Protein AF-A0A931XI14-F1 (afdb_monomer)

Solvent-accessible surface area (backbone atoms only — not comparable to full-atom values): 10499 Å² total; per-residue (Å²): 105,72,68,57,56,33,50,76,68,75,44,55,80,83,74,53,82,56,41,56,38,58,24,26,65,74,58,69,68,58,37,53,53,51,45,51,51,45,51,52,51,20,65,74,64,75,30,44,33,30,77,38,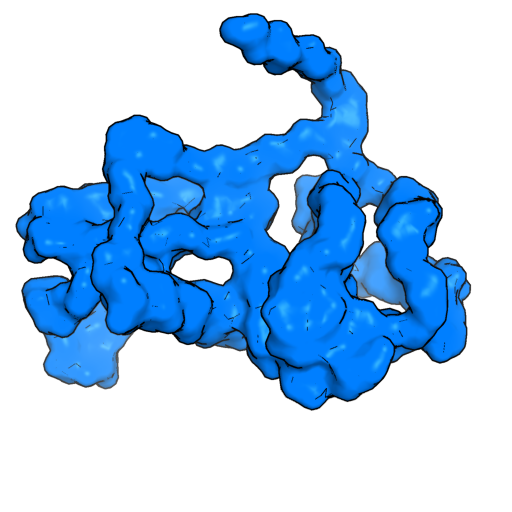48,33,54,58,16,55,40,51,76,48,17,80,77,18,65,94,16,38,29,32,27,35,37,59,71,56,97,70,30,33,38,35,42,35,19,52,13,64,75,58,45,74,48,73,70,81,39,50,30,41,70,68,58,48,58,74,68,52,75,88,70,50,34,29,34,43,41,58,49,56,74,65,60,50,51,53,50,47,66,72,53,37,94,38,47,48,72,52,76,65,71,56,75,65,51,37,51,52,18,37,46,52,53,28,47,61,39,47,78,70,73,51,62,53,58,76,90,75,64,65,67,48,76,76,72,55,78,86,65,82,83,80,76,78,128

Secondary structure (DSSP, 8-state):
-HHHHHHHTT--GGG-S-EEEEEESS-HHHHHHHHHHHHHHHHHHT--EEEEEHHHHHHGGGTTTTTTSEEEEEEEEETTEEEEEEE-GGG--EEEEEEEE-HHHHHHTSPSS-EEEEEES-HHHHHHHHHHHGGGEEEPPPPPHHHHHHHHHHHHHHHHTTT----TTT-----PPPTT-------

Sequence (187 aa):
EVDHVLARAGLRPPDLGGIAVALGPGSFTGLRVGLSVAKGLGLALGRPVLGVGSLLAMAWPYRELAEERALGVLLDLGRGELAAQWYSGRSLRLVGELVVGDLARVVANAPVGPLLVVAEAGAAASADLAAVLGSRAVFTATPAPLVRIAGLAALGWARLARGEADDLATLQPLYPQRSGQPTDRVR

Radius of gyration: 17.47 Å; Cα contacts (8 Å, |Δi|>4): 331; chains: 1; bounding box: 49×29×47 Å

Mean predicted aligned error: 5.42 Å

pLDDT: mean 89.19, std 12.78, range [31.27, 98.5]

Foldseek 3Di:
DVQVVQVVVVHDLLNDQAAFAEQDDDDPVCRVVRLVVRLVSCVVNVHFYHYDHLQQLLLQLCLVVCVQAWEKEWEDPDPQKIWIWIARRNVRDTDDDIDIDHPVRNLVSDDPAAYEYAYPDDPVSVVVNCVSCDPRYDYDDHDDPVSSVVSRVVVRVVCVVVVDHDDSVPDHHDDDDHVPDDDPPDD

Structure (mmCIF, N/CA/C/O backbone):
data_AF-A0A931XI14-F1
#
_entry.id   AF-A0A931XI14-F1
#
loop_
_atom_site.group_PDB
_atom_site.id
_atom_site.type_symbol
_atom_site.label_atom_id
_atom_site.label_alt_id
_atom_site.label_comp_id
_atom_site.label_asym_id
_atom_site.label_entity_id
_atom_site.label_seq_id
_atom_site.pdbx_PDB_ins_code
_atom_site.Cartn_x
_atom_site.Cartn_y
_atom_site.Cartn_z
_atom_site.occupancy
_atom_site.B_iso_or_equiv
_atom_site.auth_seq_id
_atom_site.auth_comp_id
_atom_site.auth_asym_id
_atom_site.auth_atom_id
_atom_site.pdbx_PDB_model_num
ATOM 1 N N . GLU A 1 1 ? -11.674 16.152 8.177 1.00 85.94 1 GLU A N 1
ATOM 2 C CA . GLU A 1 1 ? -11.670 14.991 7.255 1.00 85.94 1 GLU A CA 1
ATOM 3 C C . GLU A 1 1 ? -12.323 13.719 7.795 1.00 85.94 1 GLU A C 1
ATOM 5 O O . GLU A 1 1 ? -13.359 13.366 7.253 1.00 85.94 1 GLU A O 1
ATOM 10 N N . VAL A 1 2 ? -11.804 13.031 8.827 1.00 89.19 2 VAL A N 1
ATOM 11 C CA . VAL A 1 2 ? -12.384 11.736 9.283 1.00 89.19 2 VAL A CA 1
ATOM 12 C C . VAL A 1 2 ? -13.873 11.853 9.631 1.00 89.19 2 VAL A C 1
ATOM 14 O O . VAL A 1 2 ? -14.691 11.159 9.030 1.00 89.19 2 VAL A O 1
ATOM 17 N N . ASP A 1 3 ? -14.235 12.791 10.507 1.00 90.75 3 ASP A N 1
ATOM 18 C CA . ASP A 1 3 ? -15.637 13.016 10.892 1.00 90.75 3 ASP A CA 1
ATOM 19 C C . ASP A 1 3 ? -16.518 13.393 9.697 1.00 90.75 3 ASP A C 1
ATOM 21 O O . ASP A 1 3 ? -17.662 12.961 9.597 1.00 90.75 3 ASP A O 1
ATOM 25 N N . HIS A 1 4 ? -15.969 14.157 8.748 1.00 93.75 4 HIS A N 1
ATOM 26 C CA . HIS A 1 4 ? -16.684 14.572 7.544 1.00 93.75 4 HIS A CA 1
ATOM 27 C C . HIS A 1 4 ? -17.013 13.378 6.635 1.00 93.75 4 HIS A C 1
ATOM 29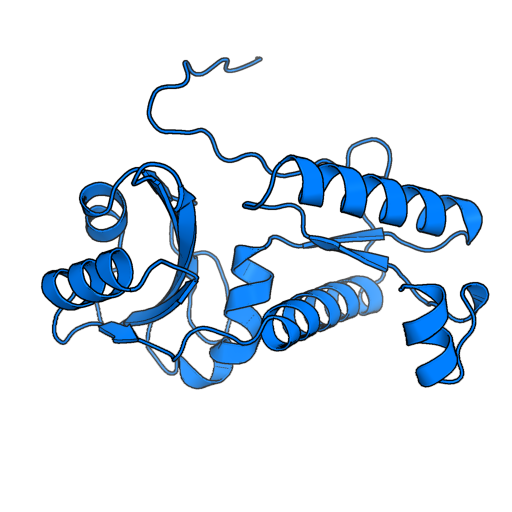 O O . HIS A 1 4 ? -18.139 13.265 6.153 1.00 93.75 4 HIS A O 1
ATOM 35 N N . VAL A 1 5 ? -16.059 12.466 6.419 1.00 92.38 5 VAL A N 1
ATOM 36 C CA . VAL A 1 5 ? -16.276 11.262 5.599 1.00 92.38 5 VAL A CA 1
ATOM 37 C C . VAL A 1 5 ? -17.272 10.313 6.266 1.00 92.38 5 VAL A C 1
ATOM 39 O O . VAL A 1 5 ? -18.150 9.790 5.583 1.00 92.38 5 VAL A O 1
ATOM 42 N N . LEU A 1 6 ? -17.189 10.136 7.589 1.00 94.19 6 LEU A N 1
ATOM 43 C CA . LEU A 1 6 ? -18.155 9.330 8.342 1.00 94.19 6 LEU A CA 1
ATOM 44 C C . LEU A 1 6 ? -19.563 9.922 8.261 1.00 94.19 6 LEU A C 1
ATOM 46 O O . LEU A 1 6 ? -20.500 9.213 7.899 1.00 94.19 6 LEU A O 1
ATOM 50 N N . ALA A 1 7 ? -19.701 11.231 8.483 1.00 95.56 7 ALA A N 1
ATOM 51 C CA . ALA A 1 7 ? -20.984 11.919 8.386 1.00 95.56 7 ALA A CA 1
ATOM 52 C C . ALA A 1 7 ? -21.605 11.787 6.986 1.00 95.56 7 ALA A C 1
ATOM 54 O O . ALA A 1 7 ? -22.799 11.521 6.863 1.00 95.56 7 ALA A O 1
ATOM 55 N N . ARG A 1 8 ? -20.797 11.892 5.921 1.00 96.25 8 ARG A N 1
ATOM 56 C CA . ARG A 1 8 ? -21.258 11.665 4.539 1.00 96.25 8 ARG A CA 1
ATOM 57 C C . ARG A 1 8 ? -21.720 10.232 4.273 1.00 96.25 8 ARG A C 1
ATOM 59 O O . ARG A 1 8 ? -22.538 10.035 3.381 1.00 96.25 8 ARG A O 1
ATOM 66 N N . ALA A 1 9 ? -21.208 9.259 5.021 1.00 94.38 9 ALA A N 1
ATOM 67 C CA . ALA A 1 9 ? -21.650 7.868 4.978 1.00 94.38 9 ALA A CA 1
ATOM 68 C C . ALA A 1 9 ? -22.821 7.573 5.939 1.00 94.38 9 ALA A C 1
ATOM 70 O O . ALA A 1 9 ? -23.272 6.433 6.001 1.00 94.38 9 ALA A O 1
ATOM 71 N N . GLY A 1 10 ? -23.311 8.567 6.693 1.00 97.12 10 GLY A N 1
ATOM 72 C CA . GLY A 1 10 ? -24.339 8.369 7.719 1.00 97.12 10 GLY A CA 1
ATOM 73 C C . GLY A 1 10 ? -23.840 7.597 8.946 1.00 97.12 10 GLY A C 1
ATOM 74 O O . GLY A 1 10 ? -24.640 6.986 9.649 1.00 97.12 10 GLY A O 1
ATOM 75 N N . LEU A 1 11 ? -22.528 7.602 9.190 1.00 96.62 11 LEU A N 1
ATOM 76 C CA . LEU A 1 11 ? -21.868 6.866 10.265 1.00 96.62 11 LEU A CA 1
ATOM 77 C C . LEU A 1 11 ? -21.279 7.813 11.313 1.00 96.62 11 LEU A C 1
ATOM 79 O O . LEU A 1 11 ? -20.950 8.969 11.040 1.00 96.62 11 LEU A O 1
ATOM 83 N N . ARG A 1 12 ? -21.082 7.285 12.518 1.00 95.62 12 ARG A N 1
ATOM 84 C CA . ARG A 1 12 ? -20.344 7.913 13.618 1.00 95.62 12 ARG A CA 1
ATOM 85 C C . ARG A 1 12 ? -19.118 7.064 13.962 1.00 95.62 12 ARG A C 1
ATOM 87 O O . ARG A 1 12 ? -19.104 5.871 13.661 1.00 95.62 12 ARG A O 1
ATOM 94 N N . PRO A 1 13 ? -18.105 7.619 14.651 1.00 93.81 13 PRO A N 1
ATOM 95 C CA . PRO A 1 13 ? -16.911 6.856 15.016 1.00 93.81 13 PRO A CA 1
ATOM 96 C C . PRO A 1 13 ? -17.187 5.513 15.729 1.00 93.81 13 PRO A C 1
ATOM 98 O O . PRO A 1 13 ? -16.559 4.525 15.356 1.00 93.81 13 PRO A O 1
ATOM 101 N N . PRO A 1 14 ? -18.150 5.398 16.672 1.00 95.12 14 PRO A N 1
ATOM 102 C CA . PRO A 1 14 ? -18.466 4.114 17.309 1.00 95.12 14 PRO A CA 1
ATOM 103 C C . PRO A 1 14 ? -19.025 3.042 16.365 1.00 95.12 14 PRO A C 1
ATOM 105 O O . PRO A 1 14 ? -18.946 1.858 16.694 1.00 95.12 14 PRO A O 1
ATOM 108 N N . ASP A 1 15 ? -19.565 3.439 15.210 1.00 96.06 15 ASP A N 1
ATOM 109 C CA . ASP A 1 15 ? -20.142 2.526 14.219 1.00 96.06 15 ASP A CA 1
ATOM 110 C C . ASP A 1 15 ? -19.043 1.815 13.390 1.00 96.06 15 ASP A C 1
ATOM 112 O O . ASP A 1 15 ? -19.321 0.877 12.645 1.00 96.06 15 ASP A O 1
ATOM 116 N N . LEU A 1 16 ? -17.774 2.221 13.535 1.00 95.75 16 LEU A N 1
ATOM 117 C CA . LEU A 1 16 ? -16.630 1.564 12.903 1.00 95.75 16 LEU A CA 1
ATOM 118 C C . LEU A 1 16 ? -16.374 0.172 13.494 1.00 95.75 16 LEU A C 1
ATOM 120 O O . LEU A 1 16 ? -16.226 0.024 14.704 1.00 95.75 16 LEU A O 1
ATOM 124 N N . GLY A 1 17 ? -16.221 -0.837 12.631 1.00 95.94 17 GLY A N 1
ATOM 125 C CA . GLY A 1 17 ? -15.814 -2.192 13.034 1.00 95.94 17 GLY A CA 1
ATOM 126 C C . GLY A 1 17 ? -14.301 -2.372 13.224 1.00 95.94 17 GLY A C 1
ATOM 127 O O . GLY A 1 17 ? -13.878 -3.271 13.944 1.00 95.94 17 GLY A O 1
ATOM 128 N N . GLY A 1 18 ? -13.483 -1.519 12.604 1.00 97.12 18 GLY A N 1
ATOM 129 C CA . GLY A 1 18 ? -12.020 -1.580 12.637 1.00 97.12 18 GLY A CA 1
ATOM 130 C C . GLY A 1 18 ? -11.390 -0.451 11.822 1.00 97.12 18 GLY A C 1
ATOM 131 O O . GLY A 1 18 ? -12.088 0.265 11.101 1.00 97.12 18 GLY A O 1
ATOM 132 N N . ILE A 1 19 ? -10.074 -0.276 11.947 1.00 98.06 19 ILE A N 1
ATOM 133 C CA . ILE A 1 19 ? -9.329 0.830 11.330 1.00 98.06 19 ILE A CA 1
ATOM 134 C C . ILE A 1 19 ? -8.155 0.268 10.530 1.00 98.06 19 ILE A C 1
ATOM 136 O O . ILE A 1 19 ? -7.215 -0.279 11.099 1.00 98.06 19 ILE A O 1
ATOM 140 N N . ALA A 1 20 ? -8.180 0.429 9.209 1.00 98.06 20 ALA A N 1
ATOM 141 C CA . ALA A 1 20 ? -7.056 0.077 8.347 1.00 98.06 20 ALA A CA 1
ATOM 142 C C . ALA A 1 20 ? -6.098 1.264 8.184 1.00 98.06 20 ALA A C 1
ATOM 144 O O . ALA A 1 20 ? -6.538 2.393 7.964 1.00 98.06 20 ALA A O 1
ATOM 145 N N . VAL A 1 21 ? -4.790 1.016 8.250 1.00 97.44 21 VAL A N 1
ATOM 146 C CA . VAL A 1 21 ? -3.760 2.051 8.114 1.00 97.44 21 VAL A CA 1
ATOM 147 C C . VAL A 1 21 ? -2.595 1.580 7.251 1.00 97.44 21 VAL A C 1
ATOM 149 O O . VAL A 1 21 ? -2.134 0.447 7.360 1.00 97.44 21 VAL A O 1
ATOM 152 N N . ALA A 1 22 ? -2.112 2.456 6.370 1.00 95.75 22 ALA A N 1
ATOM 153 C CA . ALA A 1 22 ? -0.951 2.163 5.540 1.00 95.75 22 ALA A CA 1
ATOM 154 C C . ALA A 1 22 ? 0.336 2.192 6.379 1.00 95.75 22 ALA A C 1
ATOM 156 O O . ALA A 1 22 ? 0.575 3.151 7.114 1.00 95.75 22 ALA A O 1
ATOM 157 N N . LEU A 1 23 ? 1.180 1.170 6.241 1.00 95.56 23 LEU A N 1
ATOM 158 C CA . LEU A 1 23 ? 2.458 1.086 6.952 1.00 95.56 23 LEU A CA 1
ATOM 159 C C . LEU A 1 23 ? 3.633 1.639 6.151 1.00 95.56 23 LEU A C 1
ATOM 161 O O . LEU A 1 23 ? 4.654 1.961 6.740 1.00 95.56 23 LEU A O 1
ATOM 165 N N . GLY A 1 24 ? 3.508 1.794 4.838 1.00 92.56 24 GLY A N 1
ATOM 166 C CA . GLY A 1 24 ? 4.610 2.225 3.986 1.00 92.56 24 GLY A CA 1
ATOM 167 C C . GLY A 1 24 ? 4.969 1.194 2.915 1.00 92.56 24 GLY A C 1
ATOM 168 O O . GLY A 1 24 ? 4.366 0.116 2.866 1.00 92.56 24 GLY A O 1
ATOM 169 N N . PRO A 1 25 ? 5.924 1.526 2.031 1.00 91.38 25 PRO A N 1
ATOM 170 C CA . PRO A 1 25 ? 6.655 2.799 1.950 1.00 91.38 25 PRO A CA 1
ATOM 171 C C . PRO A 1 25 ? 5.772 4.011 1.583 1.00 91.38 25 PRO A C 1
ATOM 173 O O . PRO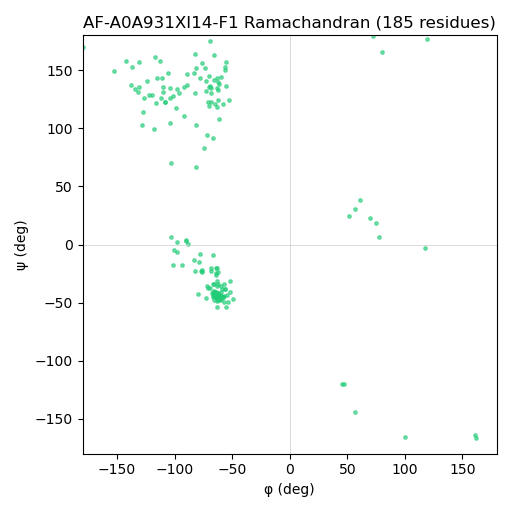 A 1 25 ? 4.633 3.856 1.142 1.00 91.38 25 PRO A O 1
ATOM 176 N N . GLY A 1 26 ? 6.268 5.227 1.832 1.00 86.81 26 GLY A N 1
ATOM 177 C CA . GLY A 1 26 ? 5.548 6.482 1.584 1.00 86.81 26 GLY A CA 1
ATOM 178 C C . GLY A 1 26 ? 6.133 7.673 2.351 1.00 86.81 26 GLY A C 1
ATOM 179 O O . GLY A 1 26 ? 7.235 7.599 2.893 1.00 86.81 26 GLY A O 1
ATOM 180 N N . SER A 1 27 ? 5.385 8.780 2.414 1.00 86.50 27 SER A N 1
ATOM 181 C CA . SER A 1 27 ? 5.787 9.983 3.161 1.00 86.50 27 SER A CA 1
ATOM 182 C C . SER A 1 27 ? 6.033 9.667 4.639 1.00 86.50 27 SER A C 1
ATOM 184 O O . SER A 1 27 ? 5.114 9.247 5.339 1.00 86.50 27 SER A O 1
ATOM 186 N N . PHE A 1 28 ? 7.250 9.926 5.128 1.00 85.56 28 PHE A N 1
ATOM 187 C CA . PHE A 1 28 ? 7.637 9.688 6.524 1.00 85.56 28 PHE A CA 1
ATOM 188 C C . PHE A 1 28 ? 6.680 10.371 7.511 1.00 85.56 28 PHE A C 1
ATOM 190 O O . PHE A 1 28 ? 6.153 9.737 8.426 1.00 85.56 28 PHE A O 1
ATOM 197 N N . THR A 1 29 ? 6.401 11.658 7.288 1.00 88.94 29 THR A N 1
ATOM 198 C CA . THR A 1 29 ? 5.464 12.428 8.113 1.00 88.94 29 THR A CA 1
ATOM 199 C C . THR A 1 29 ? 4.047 11.877 7.990 1.00 88.94 29 THR A C 1
ATOM 201 O O . THR A 1 29 ? 3.382 11.675 9.004 1.00 88.94 29 THR A O 1
ATOM 204 N N . GLY A 1 30 ? 3.598 11.576 6.766 1.00 90.94 30 GLY A N 1
ATOM 205 C CA . GLY A 1 30 ? 2.251 11.059 6.518 1.00 90.94 30 GLY A CA 1
ATOM 206 C C . GLY A 1 30 ? 1.990 9.716 7.202 1.00 90.94 30 GLY A C 1
ATOM 207 O O . GLY A 1 30 ? 0.955 9.550 7.842 1.00 90.94 30 GLY A O 1
ATOM 208 N N . LEU A 1 31 ? 2.949 8.788 7.134 1.00 92.81 31 LEU A N 1
ATOM 209 C CA . LEU A 1 31 ? 2.849 7.471 7.766 1.00 92.81 31 LEU A CA 1
ATOM 210 C C . LEU A 1 31 ? 2.780 7.578 9.291 1.00 92.81 31 LEU A C 1
ATOM 212 O O . LEU A 1 31 ? 1.936 6.938 9.914 1.00 92.81 31 LEU A O 1
ATOM 216 N N . ARG A 1 32 ? 3.621 8.421 9.902 1.00 93.62 32 ARG A N 1
ATOM 217 C CA . ARG A 1 32 ? 3.612 8.613 11.360 1.00 93.62 32 ARG A CA 1
ATOM 218 C C . ARG A 1 32 ? 2.329 9.274 11.844 1.00 93.62 32 ARG A C 1
ATOM 220 O O . ARG A 1 32 ? 1.757 8.814 12.824 1.00 93.62 32 ARG A O 1
ATOM 227 N N . VAL A 1 33 ? 1.867 10.323 11.164 1.00 95.75 33 VAL A N 1
ATOM 228 C CA . VAL A 1 33 ? 0.610 10.996 11.521 1.00 95.75 33 VAL A CA 1
ATOM 229 C C . VAL A 1 33 ? -0.571 10.040 11.353 1.00 95.75 33 VAL A C 1
ATOM 231 O O . VAL A 1 33 ? -1.353 9.877 12.286 1.00 95.75 33 VAL A O 1
ATOM 234 N N . GLY A 1 34 ? -0.669 9.356 10.209 1.00 95.31 34 GLY A N 1
ATOM 235 C CA . GLY A 1 34 ? -1.746 8.405 9.933 1.00 95.31 34 GLY A CA 1
ATOM 236 C C . GLY A 1 34 ? -1.795 7.258 10.941 1.00 95.31 34 GLY A C 1
ATOM 237 O O . GLY A 1 34 ? -2.864 6.944 11.463 1.00 95.31 34 GLY A O 1
ATOM 238 N N . LEU A 1 35 ? -0.639 6.681 11.282 1.00 97.00 35 LEU A N 1
ATOM 239 C CA . LEU A 1 35 ? -0.555 5.621 12.281 1.00 97.00 35 LEU A CA 1
ATOM 240 C C . LEU A 1 35 ? -0.922 6.107 13.686 1.00 97.00 35 LEU A C 1
ATOM 242 O O . LEU A 1 35 ? -1.668 5.421 14.380 1.00 97.00 35 LEU A O 1
ATOM 246 N N . SER A 1 36 ? -0.453 7.285 14.102 1.00 97.19 36 SER A N 1
ATOM 247 C CA . SER A 1 36 ? -0.821 7.862 15.401 1.00 97.19 36 SER A CA 1
ATOM 248 C C . SER A 1 36 ? -2.328 8.094 15.515 1.00 97.19 36 SER A C 1
ATOM 250 O O . SER A 1 36 ? -2.923 7.744 16.533 1.00 97.19 36 SER A O 1
ATOM 252 N N . VAL A 1 37 ? -2.962 8.619 14.460 1.00 96.69 37 VAL A N 1
ATOM 253 C CA . VAL A 1 37 ? -4.422 8.802 14.411 1.00 96.69 37 VAL A CA 1
ATOM 254 C C . VAL A 1 37 ? -5.142 7.453 14.480 1.00 96.69 37 VAL A C 1
ATOM 256 O O . VAL A 1 37 ? -6.065 7.301 15.277 1.00 96.69 37 VAL A O 1
ATOM 259 N N . ALA A 1 38 ? -4.700 6.456 13.707 1.00 97.25 38 ALA A N 1
ATOM 260 C CA . ALA A 1 38 ? -5.301 5.124 13.709 1.00 97.25 38 ALA A CA 1
ATOM 261 C C . ALA A 1 38 ? -5.211 4.441 15.082 1.00 97.25 38 ALA A C 1
ATOM 263 O O . ALA A 1 38 ? -6.209 3.913 15.567 1.00 97.25 38 ALA A O 1
ATOM 264 N N . LYS A 1 39 ? -4.045 4.503 15.742 1.00 97.88 39 LYS A N 1
ATOM 265 C CA . LYS A 1 39 ? -3.855 3.973 17.101 1.00 97.88 39 LYS A CA 1
ATOM 266 C C . LYS A 1 39 ? -4.720 4.704 18.125 1.00 97.88 39 LYS A C 1
ATOM 268 O O . LYS A 1 39 ? -5.349 4.051 18.950 1.00 97.88 39 LYS A O 1
ATOM 273 N N . GLY A 1 40 ? -4.775 6.036 18.060 1.00 97.19 40 GLY A N 1
ATOM 274 C CA . GLY A 1 40 ? -5.597 6.845 18.961 1.00 97.19 40 GLY A CA 1
ATOM 275 C C . GLY A 1 40 ? -7.084 6.516 18.843 1.00 97.19 40 GLY A C 1
ATOM 276 O O . GLY A 1 40 ? -7.741 6.275 19.852 1.00 97.19 40 GLY A O 1
ATOM 277 N N . LEU A 1 41 ? -7.599 6.426 17.612 1.00 96.31 41 LEU A N 1
ATOM 278 C CA . LEU A 1 41 ? -8.982 6.022 17.350 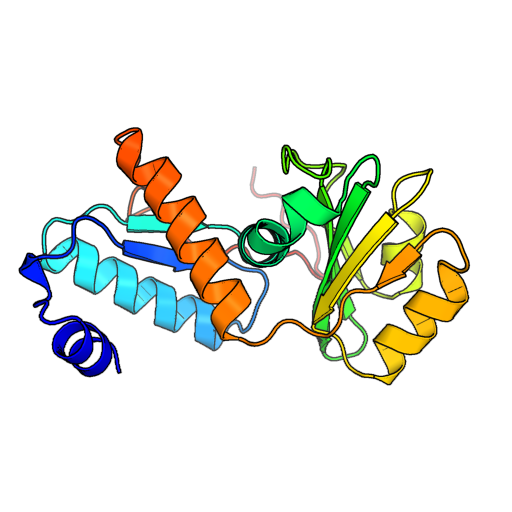1.00 96.31 41 LEU A CA 1
ATOM 279 C C . LEU A 1 41 ? -9.247 4.574 17.782 1.00 96.31 41 LEU A C 1
ATOM 281 O O . LEU A 1 41 ? -10.264 4.312 18.418 1.00 96.31 41 LEU A O 1
ATOM 285 N N . GLY A 1 42 ? -8.336 3.644 17.481 1.00 97.38 42 GLY A N 1
ATOM 286 C CA . GLY A 1 42 ? -8.465 2.240 17.876 1.00 97.38 42 GLY A CA 1
ATOM 287 C C . GLY A 1 42 ? -8.536 2.070 19.390 1.00 97.38 42 GLY A C 1
ATOM 288 O O . GLY A 1 42 ? -9.425 1.383 19.887 1.00 97.38 42 GLY A O 1
ATOM 289 N N . LEU A 1 43 ? -7.668 2.771 20.125 1.00 97.44 43 LEU A N 1
ATOM 290 C CA . LEU A 1 43 ? -7.658 2.770 21.586 1.00 97.44 43 LEU A CA 1
ATOM 291 C C . LEU A 1 43 ? -8.929 3.403 22.168 1.00 97.44 43 LEU A C 1
ATOM 293 O O . LEU A 1 43 ? -9.554 2.816 23.046 1.00 97.44 43 LEU A O 1
ATOM 297 N N . ALA A 1 44 ? -9.330 4.576 21.669 1.00 97.00 44 ALA A N 1
ATOM 298 C CA . ALA A 1 44 ? -10.493 5.301 22.181 1.00 97.00 44 ALA A CA 1
ATOM 299 C C . ALA A 1 44 ? -11.819 4.564 21.930 1.00 97.00 44 ALA A C 1
ATOM 301 O O . ALA A 1 44 ? -12.734 4.648 22.745 1.00 97.00 44 ALA A O 1
ATOM 302 N N . LEU A 1 45 ? -11.931 3.853 20.805 1.00 96.44 45 LEU A N 1
ATOM 303 C CA . LEU A 1 45 ? -13.155 3.161 20.394 1.00 96.44 45 LEU A CA 1
ATOM 304 C C . LEU A 1 45 ? -13.154 1.664 20.747 1.00 96.44 45 LEU A C 1
ATOM 306 O O . LEU A 1 45 ? -14.156 0.991 20.510 1.00 96.44 45 LEU A O 1
ATOM 310 N N . GLY A 1 46 ? -12.040 1.124 21.252 1.00 97.00 46 GLY A N 1
ATOM 311 C CA . GLY A 1 46 ? -11.871 -0.316 21.466 1.00 97.00 46 GLY A CA 1
ATOM 312 C C . GLY A 1 46 ? -11.972 -1.120 20.165 1.00 97.00 46 GLY A C 1
ATOM 313 O O . GLY A 1 46 ? -12.590 -2.185 20.140 1.00 97.00 46 GLY A O 1
ATOM 314 N N . ARG A 1 47 ? -11.432 -0.587 19.060 1.00 97.69 47 ARG A N 1
ATOM 315 C CA . ARG A 1 47 ? -11.528 -1.191 17.721 1.00 97.69 47 ARG A CA 1
ATOM 316 C C . ARG A 1 47 ? -10.176 -1.712 17.228 1.00 97.69 47 ARG A C 1
ATOM 318 O O . ARG A 1 47 ? -9.158 -1.059 17.460 1.00 97.69 47 ARG A O 1
ATOM 325 N N . PRO A 1 48 ? -10.158 -2.851 16.511 1.00 98.12 48 PRO A N 1
ATOM 326 C CA . PRO A 1 48 ? -8.933 -3.406 15.947 1.00 98.12 48 PRO A CA 1
ATOM 327 C C . PRO A 1 48 ? -8.313 -2.452 14.922 1.00 98.12 48 PRO A C 1
ATOM 329 O O . PRO A 1 48 ? -9.018 -1.845 14.109 1.00 98.12 48 PRO A O 1
ATOM 332 N N . VAL A 1 49 ? -6.983 -2.350 14.947 1.00 98.50 49 VAL A N 1
ATOM 333 C CA . VAL A 1 49 ? -6.193 -1.592 13.968 1.00 98.50 49 VAL A CA 1
ATOM 334 C C . VAL A 1 49 ? -5.413 -2.569 13.096 1.00 98.50 49 VAL A C 1
ATOM 336 O O . VAL A 1 49 ? -4.856 -3.548 13.588 1.00 98.50 49 VAL A O 1
ATOM 339 N N . LEU A 1 50 ? -5.416 -2.311 11.792 1.00 98.44 50 LEU A N 1
ATOM 340 C CA . LEU A 1 50 ? -4.956 -3.225 10.753 1.00 98.44 50 LEU A CA 1
ATOM 341 C C . LEU A 1 50 ? -3.963 -2.492 9.849 1.00 98.44 50 LEU A C 1
ATOM 343 O O . LEU A 1 50 ? -4.339 -1.691 8.993 1.00 98.44 50 LEU A O 1
ATOM 347 N N . GLY A 1 51 ? -2.684 -2.764 10.038 1.00 97.62 51 GLY A N 1
ATOM 348 C CA . GLY A 1 51 ? -1.600 -2.330 9.179 1.00 97.62 51 GLY A CA 1
ATOM 349 C C . GLY A 1 51 ? -1.634 -3.021 7.817 1.00 97.62 51 GLY A C 1
ATOM 350 O O . GLY A 1 51 ? -1.805 -4.235 7.704 1.00 97.62 51 GLY A O 1
ATOM 351 N N . VAL A 1 52 ? -1.452 -2.249 6.753 1.00 97.12 52 VAL A N 1
ATOM 352 C CA . VAL A 1 52 ? -1.395 -2.752 5.377 1.00 97.12 52 VAL A CA 1
ATOM 353 C C . VAL A 1 52 ? -0.220 -2.101 4.656 1.00 97.12 52 VAL A C 1
ATOM 355 O O . VAL A 1 52 ? -0.022 -0.890 4.737 1.00 97.12 52 VAL A O 1
ATOM 358 N N . GLY A 1 53 ? 0.577 -2.888 3.932 1.00 94.94 53 GLY A N 1
ATOM 359 C CA . GLY A 1 53 ? 1.665 -2.349 3.112 1.00 94.94 53 GLY A CA 1
ATOM 360 C C . GLY A 1 53 ? 1.130 -1.448 1.995 1.00 94.94 53 GLY A C 1
ATOM 361 O O . GLY A 1 53 ? 0.185 -1.819 1.297 1.00 94.94 53 GLY A O 1
ATOM 362 N N . SER A 1 54 ? 1.740 -0.278 1.796 1.00 93.44 54 SER A N 1
ATOM 363 C CA . SER A 1 54 ? 1.275 0.708 0.809 1.00 93.44 54 SER A CA 1
ATOM 364 C C . SER A 1 54 ? 1.265 0.141 -0.608 1.00 93.44 54 SER A C 1
ATOM 366 O O . SER A 1 54 ? 0.281 0.303 -1.324 1.00 93.44 54 SER A O 1
ATOM 368 N N . LEU A 1 55 ? 2.331 -0.568 -0.999 1.00 94.00 55 LEU A N 1
ATOM 369 C CA . LEU A 1 55 ? 2.435 -1.152 -2.339 1.00 94.00 55 LEU A CA 1
ATOM 370 C C . LEU A 1 55 ? 1.401 -2.264 -2.551 1.00 94.00 55 LEU A C 1
ATOM 372 O O . LEU A 1 55 ? 0.821 -2.359 -3.626 1.00 94.00 55 LEU A O 1
ATOM 376 N N . LEU A 1 56 ? 1.073 -3.034 -1.509 1.00 95.44 56 LEU A N 1
ATOM 377 C CA . LEU A 1 56 ? 0.018 -4.046 -1.587 1.00 95.44 56 LEU A CA 1
ATOM 378 C C . LEU A 1 56 ? -1.362 -3.390 -1.758 1.00 95.44 56 LEU A C 1
ATOM 380 O O . LEU A 1 56 ? -2.164 -3.835 -2.578 1.00 95.44 56 LEU A O 1
ATOM 384 N N . ALA A 1 57 ? -1.624 -2.298 -1.033 1.00 94.69 57 ALA A N 1
ATOM 385 C CA . ALA A 1 57 ? -2.848 -1.514 -1.191 1.00 94.69 57 ALA A CA 1
ATOM 386 C C . ALA A 1 57 ? -2.972 -0.889 -2.590 1.00 94.69 57 ALA A C 1
ATOM 388 O O . ALA A 1 57 ? -4.070 -0.826 -3.135 1.00 94.69 57 ALA A O 1
ATOM 389 N N . MET A 1 58 ? -1.860 -0.467 -3.194 1.00 93.06 58 MET A N 1
ATOM 390 C CA . MET A 1 58 ? -1.827 0.027 -4.574 1.00 93.06 58 MET A CA 1
ATOM 391 C C . MET A 1 58 ? -2.020 -1.092 -5.603 1.00 93.06 58 MET A C 1
ATOM 393 O O . MET A 1 58 ? -2.667 -0.869 -6.619 1.00 93.06 58 MET A O 1
ATOM 397 N N . ALA A 1 59 ? -1.500 -2.291 -5.337 1.00 94.31 59 ALA A N 1
ATOM 398 C CA . ALA A 1 59 ? -1.641 -3.453 -6.210 1.00 94.31 59 ALA A CA 1
ATOM 399 C C . ALA A 1 59 ? -3.078 -3.988 -6.262 1.00 94.31 59 ALA A C 1
ATOM 401 O O . ALA A 1 59 ? -3.555 -4.430 -7.309 1.00 94.31 59 ALA A O 1
ATOM 402 N N . TRP A 1 60 ? -3.771 -3.953 -5.120 1.00 95.19 60 TRP A N 1
ATOM 403 C CA . TRP A 1 60 ? -5.057 -4.617 -4.924 1.00 95.19 60 TRP A CA 1
ATOM 404 C C . TRP A 1 60 ? -6.109 -4.352 -6.011 1.00 95.19 60 TRP A C 1
ATOM 406 O O . TRP A 1 60 ? -6.707 -5.323 -6.488 1.00 95.19 60 TRP A O 1
ATOM 416 N N . PRO A 1 61 ? -6.352 -3.102 -6.446 1.00 92.69 61 PRO A N 1
ATOM 417 C CA . PRO A 1 61 ? -7.391 -2.798 -7.430 1.00 92.69 61 PRO A CA 1
ATOM 418 C C . PRO A 1 61 ? -7.089 -3.339 -8.833 1.00 92.69 61 PRO A C 1
ATOM 420 O O . PRO A 1 61 ? -8.010 -3.529 -9.619 1.00 92.69 61 PRO A O 1
ATOM 423 N N . TYR A 1 62 ? -5.821 -3.626 -9.131 1.00 92.62 62 TYR A N 1
ATOM 424 C CA . TYR A 1 62 ? -5.355 -4.051 -10.454 1.00 92.62 62 TYR A CA 1
ATOM 425 C C . TYR A 1 62 ? -5.133 -5.564 -10.561 1.00 92.62 62 TYR A C 1
ATOM 427 O O . TYR A 1 62 ? -4.855 -6.070 -11.644 1.00 92.62 62 TYR A O 1
ATOM 435 N N . ARG A 1 63 ? -5.283 -6.310 -9.460 1.00 93.44 63 ARG A N 1
ATOM 436 C CA . ARG A 1 63 ? -4.981 -7.752 -9.397 1.00 93.44 63 ARG A CA 1
ATOM 437 C C . ARG A 1 63 ? -5.744 -8.597 -10.425 1.00 93.44 63 ARG A C 1
ATOM 439 O O . ARG A 1 63 ? -5.210 -9.582 -10.914 1.00 93.44 63 ARG A O 1
ATOM 446 N N . GLU A 1 64 ? -6.978 -8.213 -10.749 1.00 92.75 64 GLU A N 1
ATOM 447 C CA . GLU A 1 64 ? -7.826 -8.927 -11.716 1.00 92.75 64 GLU A CA 1
ATOM 448 C C . GLU A 1 64 ? -7.414 -8.631 -13.169 1.00 92.75 64 GLU A C 1
ATOM 450 O O . GLU A 1 64 ? -7.650 -9.451 -14.047 1.00 92.75 64 GLU A O 1
ATOM 455 N N . LEU A 1 65 ? -6.747 -7.496 -13.416 1.00 91.62 65 LEU A N 1
ATOM 456 C CA . LEU A 1 65 ? -6.211 -7.113 -14.730 1.00 91.62 65 LEU A CA 1
ATOM 457 C C . LEU A 1 65 ? -4.849 -7.746 -15.017 1.00 91.62 65 LEU A C 1
ATOM 459 O O . LEU A 1 65 ? -4.356 -7.682 -16.140 1.00 91.62 65 LEU A O 1
ATOM 463 N N . ALA A 1 66 ? -4.203 -8.303 -13.992 1.00 90.38 66 ALA A N 1
ATOM 464 C CA . ALA A 1 66 ? -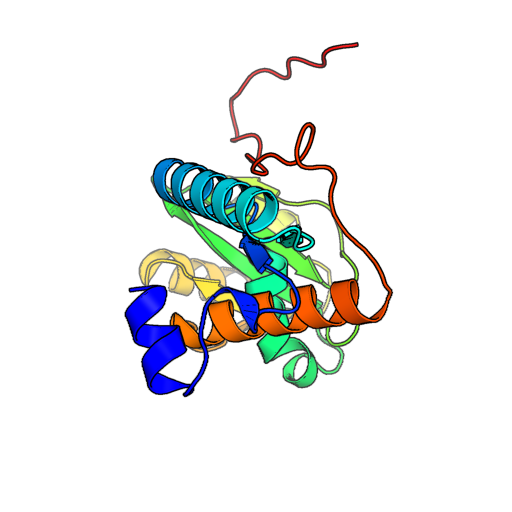2.883 -8.883 -14.143 1.00 90.38 66 ALA A CA 1
ATOM 465 C C . ALA A 1 66 ? -2.900 -10.157 -14.995 1.00 90.38 66 ALA A C 1
ATOM 467 O O . ALA A 1 66 ? -1.868 -10.471 -15.568 1.00 90.38 66 ALA A O 1
ATOM 468 N N . GLU A 1 67 ? -4.030 -10.863 -15.119 1.00 88.19 67 GLU A N 1
ATOM 469 C CA . GLU A 1 67 ? -4.113 -12.145 -15.840 1.00 88.19 67 GLU A CA 1
ATOM 470 C C . GLU A 1 67 ? -2.955 -13.085 -15.425 1.00 88.19 67 GLU A C 1
ATOM 472 O O . GLU A 1 67 ? -2.806 -13.390 -14.239 1.00 88.19 67 GLU A O 1
ATOM 477 N N . GLU A 1 68 ? -2.109 -13.502 -16.373 1.00 88.19 68 GLU A N 1
ATOM 478 C CA . GLU A 1 68 ? -0.912 -14.333 -16.157 1.00 88.19 68 GLU A CA 1
ATOM 479 C C . GLU A 1 68 ? 0.374 -13.519 -15.890 1.00 88.19 68 GLU A C 1
ATOM 481 O O . GLU A 1 68 ? 1.464 -14.075 -15.757 1.00 88.19 68 GLU A O 1
ATOM 486 N N . ARG A 1 69 ? 0.276 -12.189 -15.819 1.00 94.50 69 ARG A N 1
ATOM 487 C CA . ARG A 1 69 ? 1.404 -11.267 -15.636 1.00 94.50 69 ARG A CA 1
ATOM 488 C C . ARG A 1 69 ? 1.779 -11.135 -14.165 1.00 94.50 69 ARG A C 1
ATOM 490 O O . ARG A 1 69 ? 0.923 -11.113 -13.277 1.00 94.50 69 ARG A O 1
ATOM 497 N N . ALA A 1 70 ? 3.068 -10.927 -13.903 1.00 96.19 70 ALA A N 1
ATOM 498 C CA . ALA A 1 70 ? 3.476 -10.413 -12.601 1.00 96.19 70 ALA A CA 1
ATOM 499 C C . ALA A 1 70 ? 3.031 -8.948 -12.479 1.00 96.19 70 ALA A C 1
ATOM 501 O O . ALA A 1 70 ? 3.199 -8.158 -13.408 1.00 96.19 70 ALA A O 1
ATOM 502 N N . LEU A 1 71 ? 2.467 -8.584 -11.331 1.00 96.12 71 LEU A N 1
ATOM 503 C CA . LEU A 1 71 ? 2.004 -7.230 -11.055 1.00 96.12 71 LEU A CA 1
ATOM 504 C C . LEU A 1 71 ? 3.063 -6.500 -10.231 1.00 96.12 71 LEU A C 1
ATOM 506 O O . LEU A 1 71 ? 3.368 -6.911 -9.114 1.00 96.12 71 LEU A O 1
ATOM 510 N N . GLY A 1 72 ? 3.630 -5.433 -10.782 1.00 94.62 72 GLY A N 1
ATOM 511 C CA . GLY A 1 72 ? 4.609 -4.577 -10.121 1.00 94.62 72 GLY A CA 1
ATOM 512 C C . GLY A 1 72 ? 3.991 -3.269 -9.671 1.00 94.62 72 GLY A C 1
ATOM 513 O O . GLY A 1 72 ? 3.291 -2.622 -10.446 1.00 94.62 72 GLY A O 1
ATOM 514 N N . VAL A 1 73 ? 4.284 -2.854 -8.443 1.00 93.88 73 VAL A N 1
ATOM 515 C CA . VAL A 1 73 ? 3.976 -1.503 -7.969 1.00 93.88 73 VAL A CA 1
ATOM 516 C C . VAL A 1 73 ? 5.267 -0.745 -7.763 1.00 93.88 73 VAL A C 1
ATOM 518 O O . VAL A 1 73 ? 6.144 -1.223 -7.044 1.00 93.88 73 VAL A O 1
ATOM 521 N N . LEU A 1 74 ? 5.361 0.428 -8.384 1.00 91.94 74 LEU A N 1
ATOM 522 C CA . LEU A 1 74 ? 6.516 1.310 -8.316 1.00 91.94 74 LEU A CA 1
ATOM 523 C C . LEU A 1 74 ? 6.090 2.649 -7.721 1.00 91.94 74 LEU A C 1
ATOM 525 O O . LEU A 1 74 ? 5.120 3.258 -8.173 1.00 91.94 74 LEU A O 1
ATOM 529 N N . LEU A 1 75 ? 6.820 3.098 -6.707 1.00 90.31 75 LEU A N 1
ATOM 530 C CA . LEU A 1 75 ? 6.564 4.336 -5.983 1.00 90.31 75 LEU A CA 1
ATOM 531 C C . LEU A 1 75 ? 7.827 5.194 -5.971 1.00 90.31 75 LEU A C 1
ATOM 533 O O . LEU A 1 75 ? 8.878 4.741 -5.519 1.00 90.31 75 LEU A O 1
ATOM 537 N N . ASP A 1 76 ? 7.711 6.437 -6.422 1.00 88.62 76 ASP A N 1
ATOM 538 C CA . ASP A 1 76 ? 8.794 7.417 -6.349 1.00 88.62 76 ASP A CA 1
ATOM 539 C C . ASP A 1 76 ? 9.021 7.873 -4.898 1.00 88.62 76 ASP A C 1
ATOM 541 O O . ASP A 1 76 ? 8.109 8.350 -4.217 1.00 88.62 76 ASP A O 1
ATOM 545 N N . LEU A 1 77 ? 10.248 7.689 -4.403 1.00 87.06 77 LEU A N 1
ATOM 546 C CA . LEU A 1 77 ? 10.676 8.103 -3.063 1.00 87.06 77 LEU A CA 1
ATOM 547 C C . LEU A 1 77 ? 11.415 9.454 -3.067 1.00 87.06 77 LEU A C 1
ATOM 549 O O . LEU A 1 77 ? 11.876 9.916 -2.012 1.00 87.06 77 LEU A O 1
ATOM 553 N N . GLY A 1 78 ? 11.524 10.085 -4.235 1.00 85.88 78 GLY A N 1
ATOM 554 C CA . GLY A 1 78 ? 12.297 11.285 -4.504 1.00 85.88 78 GLY A CA 1
ATOM 555 C C . GLY A 1 78 ? 13.788 11.005 -4.700 1.00 85.88 78 GLY A C 1
ATOM 556 O O . GLY A 1 78 ? 14.308 9.949 -4.346 1.00 85.88 78 GLY A O 1
ATOM 557 N N . ARG A 1 79 ? 14.505 12.004 -5.235 1.00 86.06 79 ARG A N 1
ATOM 558 C CA . ARG A 1 79 ? 15.966 11.958 -5.469 1.00 86.06 79 ARG A CA 1
ATOM 559 C C . ARG A 1 79 ? 16.428 10.778 -6.344 1.00 86.06 79 ARG A C 1
ATOM 561 O O . ARG A 1 79 ? 17.547 10.306 -6.187 1.00 86.06 79 ARG A O 1
ATOM 568 N N . GLY A 1 80 ? 15.578 10.327 -7.267 1.00 86.06 80 GLY A N 1
ATOM 569 C CA . GLY A 1 80 ? 15.891 9.223 -8.179 1.00 86.06 80 GLY A CA 1
ATOM 570 C C . GLY A 1 80 ? 15.791 7.827 -7.554 1.00 86.06 80 GLY A C 1
ATOM 571 O O . GLY A 1 80 ? 16.138 6.856 -8.220 1.00 86.06 80 GLY A O 1
ATOM 572 N N . GLU A 1 81 ? 15.314 7.706 -6.309 1.00 89.56 81 GLU A N 1
ATOM 573 C CA . GLU A 1 81 ? 15.030 6.413 -5.681 1.00 89.56 81 GLU A CA 1
ATOM 574 C C . GLU A 1 81 ? 13.575 5.994 -5.924 1.00 89.56 81 GLU A C 1
ATOM 576 O O . GLU A 1 81 ? 12.635 6.768 -5.732 1.00 89.56 81 GLU A O 1
ATOM 581 N N . LEU A 1 82 ? 13.387 4.728 -6.273 1.00 90.94 82 LEU A N 1
ATOM 582 C CA . LEU A 1 82 ? 12.101 4.066 -6.427 1.00 90.94 82 LEU A CA 1
ATOM 583 C C . LEU A 1 82 ? 11.977 2.956 -5.381 1.00 90.94 82 LEU A C 1
ATOM 585 O O . LEU A 1 82 ? 12.945 2.250 -5.103 1.00 90.94 82 LEU A O 1
ATOM 589 N N . ALA A 1 83 ? 10.777 2.762 -4.839 1.00 92.88 83 ALA A N 1
ATOM 590 C CA . ALA A 1 83 ? 10.386 1.512 -4.201 1.00 92.88 83 ALA A CA 1
ATOM 591 C C . ALA A 1 83 ? 9.618 0.650 -5.201 1.00 92.88 83 ALA A C 1
ATOM 593 O O . ALA A 1 83 ? 8.666 1.133 -5.809 1.00 92.88 83 ALA A O 1
ATOM 594 N N . ALA A 1 84 ? 9.989 -0.620 -5.336 1.00 94.12 84 ALA A N 1
ATOM 595 C CA . ALA A 1 84 ? 9.323 -1.573 -6.210 1.00 94.12 84 ALA A CA 1
ATOM 596 C C . ALA A 1 84 ? 9.028 -2.885 -5.481 1.00 94.12 84 ALA A C 1
ATOM 598 O O . ALA A 1 84 ? 9.913 -3.475 -4.864 1.00 94.12 84 ALA A O 1
ATOM 599 N N . GLN A 1 85 ? 7.789 -3.360 -5.592 1.00 95.69 85 GLN A N 1
ATOM 600 C CA . GLN A 1 85 ? 7.396 -4.693 -5.142 1.00 95.69 85 GLN A CA 1
ATOM 601 C C . GLN A 1 85 ? 6.625 -5.398 -6.249 1.00 95.69 85 GLN A C 1
ATOM 603 O O . GLN A 1 85 ? 5.721 -4.819 -6.856 1.00 95.69 85 GLN A O 1
ATOM 608 N N . TRP A 1 86 ? 6.966 -6.664 -6.466 1.00 96.12 86 TRP A N 1
ATOM 609 C CA . TRP A 1 86 ? 6.302 -7.526 -7.431 1.00 96.12 86 TRP A CA 1
ATOM 610 C C . TRP A 1 86 ? 5.408 -8.547 -6.738 1.00 96.12 86 TRP A C 1
ATOM 612 O O . TRP A 1 86 ? 5.697 -9.014 -5.631 1.00 96.12 86 TRP A O 1
ATOM 622 N N . TYR A 1 87 ? 4.318 -8.890 -7.414 1.00 96.81 87 TYR A N 1
ATOM 623 C CA . TYR A 1 87 ? 3.264 -9.760 -6.928 1.00 96.81 87 TYR A CA 1
ATOM 624 C C . TYR A 1 87 ? 2.816 -10.750 -8.008 1.00 96.81 87 TYR A C 1
ATOM 626 O O . TYR A 1 87 ? 2.858 -10.472 -9.207 1.00 96.81 87 TYR A O 1
ATOM 634 N N . SER A 1 88 ? 2.313 -11.902 -7.574 1.00 94.00 88 SER A N 1
ATOM 635 C CA . SER A 1 88 ? 1.766 -12.964 -8.431 1.00 94.00 88 SER A CA 1
ATOM 636 C C . SER A 1 88 ? 0.323 -12.669 -8.859 1.00 94.00 88 SER A C 1
ATOM 638 O O . SER A 1 88 ? -0.628 -13.346 -8.443 1.00 94.00 88 SER A O 1
ATOM 640 N N . GLY A 1 89 ? 0.180 -11.614 -9.667 1.00 89.69 89 GLY A N 1
ATOM 641 C CA . GLY A 1 89 ? -1.064 -11.176 -10.299 1.00 89.69 89 GLY A CA 1
ATOM 642 C C . GLY A 1 89 ? -2.249 -11.166 -9.335 1.00 89.69 89 GLY A C 1
ATOM 643 O O . GLY A 1 89 ? -2.208 -10.516 -8.288 1.00 89.69 89 GLY A O 1
ATOM 644 N N . ARG A 1 90 ? -3.282 -11.953 -9.654 1.00 90.25 90 ARG A N 1
ATOM 645 C CA . ARG A 1 90 ? -4.528 -12.046 -8.878 1.00 90.25 90 ARG A CA 1
ATOM 646 C C . ARG A 1 90 ? -4.335 -12.416 -7.407 1.00 90.25 90 ARG A C 1
ATOM 648 O O . ARG A 1 90 ? -5.058 -11.906 -6.554 1.00 90.25 90 ARG A O 1
ATOM 655 N N . SER A 1 91 ? -3.390 -13.308 -7.104 1.00 92.00 91 SER A N 1
ATOM 656 C CA . SER A 1 91 ? -3.203 -13.816 -5.736 1.00 92.00 91 SER A CA 1
ATOM 657 C C . SER A 1 91 ? -2.447 -12.850 -4.829 1.00 92.00 91 SER A C 1
ATOM 659 O O . SER A 1 91 ? -2.454 -13.025 -3.614 1.00 92.00 91 SER A O 1
ATOM 661 N N . LEU A 1 92 ? -1.788 -11.846 -5.418 1.00 94.81 92 LEU A N 1
ATOM 662 C CA . LEU A 1 92 ? -0.995 -10.842 -4.715 1.00 94.81 92 LEU A CA 1
ATOM 663 C C . LEU A 1 92 ? 0.040 -11.412 -3.729 1.00 94.81 92 LEU A C 1
ATOM 665 O O . LEU A 1 92 ? 0.454 -10.724 -2.797 1.00 94.81 92 LEU A O 1
ATOM 669 N N . ARG A 1 93 ? 0.501 -12.655 -3.923 1.00 95.44 93 ARG A N 1
ATOM 670 C CA . ARG A 1 93 ? 1.639 -13.177 -3.152 1.00 95.44 93 ARG A CA 1
ATOM 671 C C . ARG A 1 93 ? 2.910 -12.509 -3.645 1.00 95.44 93 ARG 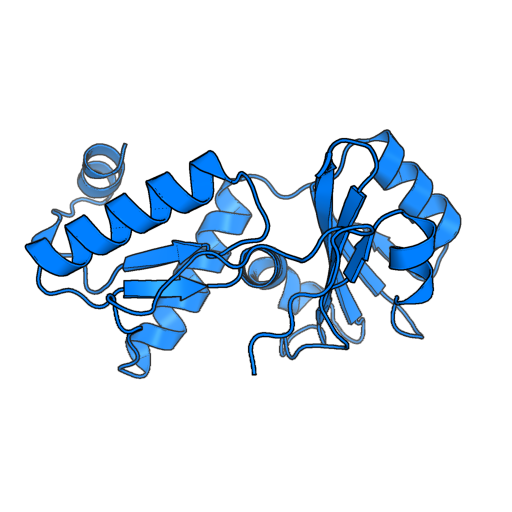A C 1
ATOM 673 O O . ARG A 1 93 ? 3.049 -12.324 -4.857 1.00 95.44 93 ARG A O 1
ATOM 680 N N . LEU A 1 94 ? 3.805 -12.181 -2.719 1.00 95.94 94 LEU A N 1
ATOM 681 C CA . LEU A 1 94 ? 5.088 -11.549 -3.010 1.00 95.94 94 LEU A CA 1
ATOM 682 C C . LEU A 1 94 ? 5.889 -12.380 -4.017 1.00 95.94 94 LEU A C 1
ATOM 684 O O . LEU A 1 94 ? 5.963 -13.605 -3.913 1.00 95.94 94 LEU A O 1
ATOM 688 N N . VAL A 1 95 ? 6.480 -11.691 -4.987 1.00 95.81 95 VAL A N 1
ATOM 689 C CA . VAL A 1 95 ? 7.450 -12.240 -5.932 1.00 95.81 95 VAL A CA 1
ATOM 690 C C . VAL A 1 95 ? 8.750 -11.481 -5.702 1.00 95.81 95 VAL A C 1
ATOM 692 O O . VAL A 1 95 ? 8.904 -10.351 -6.152 1.00 95.81 95 VAL A O 1
ATOM 695 N N . GLY A 1 96 ? 9.663 -12.095 -4.953 1.00 92.25 96 GLY A N 1
ATOM 696 C CA . GLY A 1 96 ? 10.882 -11.432 -4.496 1.00 92.25 96 GLY A CA 1
ATOM 697 C C . GLY A 1 96 ? 10.642 -10.397 -3.392 1.00 92.25 96 GLY A C 1
ATOM 698 O O . GLY A 1 96 ? 9.517 -10.159 -2.946 1.00 92.25 96 GLY A O 1
ATOM 699 N N . GLU A 1 97 ? 11.741 -9.798 -2.952 1.00 92.44 97 GLU A N 1
ATOM 700 C CA . GLU A 1 97 ? 11.771 -8.814 -1.871 1.00 92.44 97 GLU A CA 1
ATOM 701 C C . GLU A 1 97 ? 11.407 -7.405 -2.356 1.00 92.44 97 GLU A C 1
ATOM 703 O O . GLU A 1 97 ? 11.470 -7.095 -3.549 1.00 92.44 97 GLU A O 1
ATOM 708 N N . LEU A 1 98 ? 11.083 -6.527 -1.405 1.00 94.00 98 LEU A N 1
ATOM 709 C CA . LEU A 1 98 ? 10.951 -5.097 -1.660 1.00 94.00 98 LEU A CA 1
ATOM 710 C C . LEU A 1 98 ? 12.294 -4.532 -2.132 1.00 94.00 98 LEU A C 1
ATOM 712 O O . LEU A 1 98 ? 13.303 -4.614 -1.431 1.00 94.00 98 LEU A O 1
ATOM 716 N N . VAL A 1 99 ? 12.292 -3.891 -3.296 1.00 94.00 99 VAL A N 1
ATOM 717 C CA . VAL A 1 99 ? 13.476 -3.251 -3.865 1.00 94.00 99 VAL A CA 1
ATOM 718 C C . VAL A 1 99 ? 13.390 -1.754 -3.632 1.00 94.00 99 VAL A C 1
ATOM 720 O O . VAL A 1 99 ? 12.397 -1.133 -4.001 1.00 94.00 99 VAL A O 1
ATOM 723 N N . VAL A 1 100 ? 14.442 -1.166 -3.064 1.00 93.06 100 VAL A N 1
ATOM 724 C CA . VAL A 1 100 ? 14.637 0.287 -3.051 1.00 93.06 100 VAL A CA 1
ATOM 725 C C . VAL A 1 100 ? 15.961 0.641 -3.703 1.00 93.06 100 VAL A C 1
ATOM 727 O O . VAL A 1 100 ? 17.000 0.067 -3.370 1.00 93.06 100 VAL A O 1
ATOM 730 N N . GLY A 1 101 ? 15.913 1.570 -4.650 1.00 92.19 101 GLY A N 1
ATOM 731 C CA . GLY A 1 101 ? 17.086 2.082 -5.345 1.00 92.19 101 GLY A CA 1
ATOM 732 C C . GLY A 1 101 ? 16.722 2.754 -6.660 1.00 92.19 101 GLY A C 1
ATOM 733 O O . GLY A 1 101 ? 15.565 3.091 -6.898 1.00 92.19 101 GLY A O 1
ATOM 734 N N . ASP A 1 102 ? 17.722 2.947 -7.510 1.00 91.50 102 ASP A N 1
ATOM 735 C CA . ASP A 1 102 ? 17.536 3.528 -8.835 1.00 91.50 102 ASP A CA 1
ATOM 736 C C . ASP A 1 102 ? 16.766 2.606 -9.801 1.00 91.50 102 ASP A C 1
ATOM 738 O O . ASP A 1 102 ? 16.443 1.444 -9.517 1.00 91.50 102 ASP A O 1
ATOM 742 N N . LEU A 1 103 ? 16.487 3.146 -10.987 1.00 89.50 103 LEU A N 1
ATOM 743 C CA . LEU A 1 103 ? 15.817 2.434 -12.069 1.00 89.50 103 LEU A CA 1
ATOM 744 C C . LEU A 1 103 ? 16.519 1.121 -12.442 1.00 89.50 103 LEU A C 1
ATOM 746 O O . LEU A 1 103 ? 15.854 0.103 -12.642 1.00 89.50 103 LEU A O 1
ATOM 750 N N . ALA A 1 104 ? 17.851 1.130 -12.525 1.00 91.44 104 ALA A N 1
ATOM 751 C CA . ALA A 1 104 ? 18.626 -0.039 -12.923 1.00 91.44 104 ALA A CA 1
ATOM 752 C C . ALA A 1 104 ? 18.435 -1.186 -11.923 1.00 91.44 104 ALA A C 1
ATOM 754 O O . ALA A 1 104 ? 18.211 -2.329 -12.324 1.00 91.44 104 ALA A O 1
ATOM 755 N N . ARG A 1 105 ? 18.435 -0.880 -10.621 1.00 93.06 105 ARG A N 1
ATOM 756 C CA . ARG A 1 105 ? 18.185 -1.860 -9.564 1.00 93.06 105 ARG A CA 1
ATOM 757 C C . ARG A 1 105 ? 16.763 -2.408 -9.611 1.00 93.06 105 ARG A C 1
ATOM 759 O O . ARG A 1 105 ? 16.585 -3.616 -9.448 1.00 93.06 105 ARG A O 1
ATOM 766 N N . VAL A 1 106 ? 15.764 -1.554 -9.839 1.00 92.25 106 VAL A N 1
ATOM 767 C CA . VAL A 1 106 ? 14.363 -1.987 -9.977 1.00 92.25 106 VAL A CA 1
ATOM 768 C C . VAL A 1 106 ? 14.203 -2.951 -11.151 1.00 92.25 106 VAL A C 1
ATOM 770 O O . VAL A 1 106 ? 13.629 -4.026 -10.984 1.00 92.25 106 VAL A O 1
ATOM 773 N N . VAL A 1 107 ? 14.755 -2.606 -12.315 1.00 91.81 107 VAL A N 1
ATOM 774 C CA . VAL A 1 107 ? 14.690 -3.436 -13.526 1.00 91.81 107 VAL A CA 1
ATOM 775 C C . VAL A 1 107 ? 15.435 -4.757 -13.339 1.00 91.81 107 VAL A C 1
ATOM 777 O O . VAL A 1 107 ? 14.914 -5.804 -13.712 1.00 91.81 107 VAL A O 1
ATOM 780 N N . ALA A 1 108 ? 16.621 -4.737 -12.724 1.00 93.19 108 ALA A N 1
ATOM 781 C CA . ALA A 1 108 ? 17.419 -5.940 -12.485 1.00 93.19 108 ALA A CA 1
ATOM 782 C C . ALA A 1 108 ? 16.716 -6.969 -11.580 1.00 93.19 108 ALA A C 1
ATOM 784 O O . ALA A 1 108 ? 17.026 -8.155 -11.643 1.00 93.19 108 ALA A O 1
ATOM 785 N N . ASN A 1 109 ? 15.772 -6.521 -10.748 1.00 94.00 109 ASN A N 1
ATOM 786 C CA . ASN A 1 109 ? 14.980 -7.371 -9.858 1.00 94.00 109 ASN A CA 1
ATOM 787 C C . ASN A 1 109 ? 13.552 -7.615 -10.379 1.00 94.00 109 ASN A C 1
ATOM 789 O O . ASN A 1 109 ? 12.729 -8.193 -9.668 1.00 94.00 109 ASN A O 1
ATOM 793 N N . ALA A 1 110 ? 13.229 -7.171 -11.597 1.00 93.88 110 ALA A N 1
ATOM 794 C CA . ALA A 1 110 ? 11.937 -7.453 -12.204 1.00 93.88 110 ALA A CA 1
ATOM 795 C C . ALA A 1 110 ? 11.824 -8.952 -12.553 1.00 93.88 110 ALA A C 1
ATOM 797 O O . ALA A 1 110 ? 12.765 -9.521 -13.117 1.00 93.88 110 ALA A O 1
ATOM 798 N N . PRO A 1 111 ? 10.682 -9.608 -12.273 1.00 94.75 111 PRO A N 1
ATOM 799 C CA . PRO A 1 111 ? 10.461 -10.999 -12.644 1.00 94.75 111 PRO A CA 1
ATOM 800 C C . PRO A 1 111 ? 10.638 -11.234 -14.145 1.00 94.75 111 PRO A C 1
ATOM 802 O O . PRO A 1 111 ? 10.400 -10.351 -14.974 1.00 94.75 111 PRO A O 1
ATOM 805 N N . VAL A 1 112 ? 11.020 -12.457 -14.513 1.00 91.94 112 VAL A N 1
ATOM 806 C CA . VAL A 1 112 ? 11.022 -12.899 -15.914 1.00 91.94 112 VAL A CA 1
ATOM 807 C C . VAL A 1 112 ? 9.576 -13.046 -16.406 1.00 91.94 112 VAL A C 1
ATOM 809 O O . VAL A 1 112 ? 8.697 -13.443 -15.647 1.00 91.94 112 VAL A O 1
ATOM 812 N N . GLY A 1 113 ? 9.331 -12.736 -17.683 1.00 93.06 113 GLY A N 1
ATOM 813 C CA . GLY A 1 113 ? 8.010 -12.841 -18.309 1.00 93.06 113 GLY A CA 1
ATOM 814 C C . GLY A 1 113 ? 7.260 -11.508 -18.430 1.00 93.06 113 GLY A C 1
ATOM 815 O O . GLY A 1 113 ? 7.889 -10.442 -18.341 1.00 93.06 113 GLY A O 1
ATOM 816 N N . PRO A 1 114 ? 5.946 -11.564 -18.718 1.00 95.12 114 PRO A N 1
ATOM 817 C CA . PRO A 1 114 ? 5.113 -10.389 -18.926 1.00 95.12 114 PRO A CA 1
ATOM 818 C C . PRO A 1 114 ? 4.732 -9.720 -17.597 1.00 95.12 114 PRO A C 1
ATOM 820 O O . PRO A 1 114 ? 4.470 -10.381 -16.591 1.00 95.12 114 PRO A O 1
ATOM 823 N N . LEU A 1 115 ? 4.681 -8.391 -17.614 1.00 95.62 115 LEU A N 1
ATOM 824 C CA . LEU A 1 115 ? 4.494 -7.539 -16.444 1.00 95.62 115 LEU A CA 1
ATOM 825 C C . LEU A 1 115 ? 3.281 -6.620 -16.635 1.00 95.62 115 LEU A C 1
ATOM 827 O O . LEU A 1 115 ? 3.057 -6.088 -17.726 1.00 95.62 115 LEU A O 1
ATOM 831 N N . LEU A 1 116 ? 2.523 -6.418 -15.561 1.00 95.00 116 LEU A N 1
ATOM 832 C CA . LEU A 1 116 ? 1.589 -5.309 -15.395 1.00 95.00 116 LEU A CA 1
ATOM 833 C C . LEU A 1 116 ? 2.186 -4.355 -14.362 1.00 95.00 116 LEU A C 1
ATOM 835 O O . LEU A 1 116 ? 2.473 -4.767 -13.242 1.00 95.00 116 LEU A O 1
ATOM 839 N N . VAL A 1 117 ? 2.387 -3.094 -14.726 1.00 93.19 117 VAL A N 1
ATOM 840 C CA . VAL A 1 117 ? 3.094 -2.120 -13.895 1.00 93.19 117 VAL A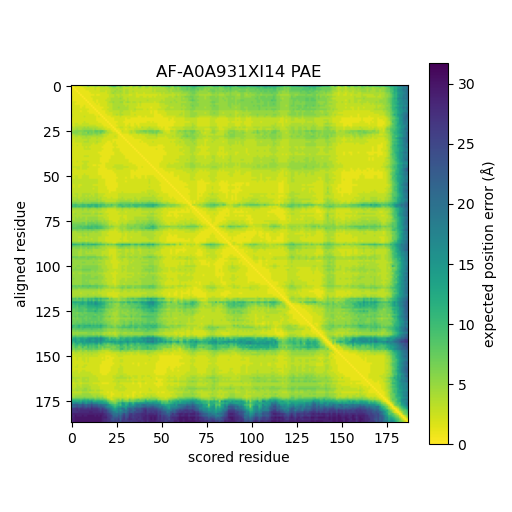 CA 1
ATOM 841 C C . VAL A 1 117 ? 2.155 -0.994 -13.481 1.00 93.19 117 VAL A C 1
ATOM 843 O O . VAL A 1 117 ? 1.606 -0.282 -14.319 1.00 93.19 117 VAL A O 1
ATOM 846 N N . VAL A 1 118 ? 2.010 -0.818 -12.171 1.00 91.25 118 VAL A N 1
ATOM 847 C CA . VAL A 1 118 ? 1.298 0.291 -11.540 1.00 91.25 118 VAL A CA 1
ATOM 848 C C . VAL A 1 118 ? 2.340 1.257 -10.987 1.00 91.25 118 VAL A C 1
ATOM 850 O O . VAL A 1 118 ? 2.977 0.976 -9.972 1.00 91.25 118 VAL A O 1
ATOM 853 N N . ALA A 1 119 ? 2.540 2.386 -11.663 1.00 86.56 119 ALA A N 1
ATOM 854 C CA . ALA A 1 119 ? 3.531 3.382 -11.268 1.00 86.56 119 ALA A CA 1
ATOM 855 C C . ALA A 1 119 ? 2.865 4.643 -10.694 1.00 86.56 119 ALA A C 1
ATOM 857 O O . ALA A 1 119 ? 2.074 5.312 -11.361 1.00 86.56 119 ALA A O 1
ATOM 858 N N . GLU A 1 120 ? 3.227 4.989 -9.461 1.00 84.94 120 GLU A N 1
ATOM 859 C CA . GLU A 1 120 ? 3.067 6.330 -8.889 1.00 84.94 120 GLU A CA 1
ATOM 860 C C . GLU A 1 120 ? 4.456 6.984 -8.904 1.00 84.94 120 GLU A C 1
ATOM 862 O O . GLU A 1 120 ? 5.133 7.107 -7.883 1.00 84.94 120 GLU A O 1
ATOM 867 N N . ALA A 1 121 ? 4.912 7.309 -10.116 1.00 77.06 121 ALA A N 1
ATOM 868 C CA . ALA A 1 121 ? 6.203 7.929 -10.373 1.00 77.06 121 ALA A CA 1
ATOM 869 C C . ALA A 1 121 ? 6.053 9.136 -11.303 1.00 77.06 121 ALA A C 1
ATOM 871 O O . ALA A 1 121 ? 5.084 9.233 -12.060 1.00 77.06 121 ALA A O 1
ATOM 872 N N . GLY A 1 122 ? 7.018 10.059 -11.263 1.00 73.38 122 GLY A N 1
ATOM 873 C CA . GLY A 1 122 ? 7.052 11.184 -12.196 1.00 73.38 122 GLY A CA 1
ATOM 874 C C . GLY A 1 122 ? 7.035 10.732 -13.665 1.00 73.38 122 GLY A C 1
ATOM 875 O O . GLY A 1 122 ? 7.427 9.609 -13.995 1.00 73.38 122 GLY A O 1
ATOM 876 N N . ALA A 1 123 ? 6.604 11.621 -14.567 1.00 77.00 123 ALA A N 1
ATOM 877 C CA . ALA A 1 123 ? 6.486 11.317 -15.998 1.00 77.00 123 ALA A CA 1
ATOM 878 C C . ALA A 1 123 ? 7.808 10.826 -16.617 1.00 77.00 123 ALA A C 1
ATOM 880 O O . ALA A 1 123 ? 7.797 9.888 -17.408 1.00 77.00 123 ALA A O 1
ATOM 881 N N . ALA A 1 124 ? 8.940 11.409 -16.204 1.00 81.50 124 ALA A N 1
ATOM 882 C CA . ALA A 1 124 ? 10.269 10.995 -16.652 1.00 81.50 124 ALA A CA 1
ATOM 883 C C . ALA A 1 124 ? 10.599 9.555 -16.222 1.00 81.50 124 ALA A C 1
ATOM 885 O O . ALA A 1 124 ? 10.848 8.709 -17.072 1.00 81.50 124 ALA A O 1
ATOM 886 N N . ALA A 1 125 ? 10.484 9.243 -14.925 1.00 80.31 125 ALA A N 1
ATOM 887 C CA . ALA A 1 125 ? 10.744 7.896 -14.413 1.00 80.31 125 ALA A CA 1
ATOM 888 C C . ALA A 1 125 ? 9.830 6.843 -15.062 1.00 80.31 125 ALA A C 1
ATOM 890 O O . ALA A 1 125 ? 10.273 5.740 -15.371 1.00 80.31 125 ALA A O 1
ATOM 891 N N . SER A 1 126 ? 8.563 7.191 -15.309 1.00 80.88 126 SER A N 1
ATOM 892 C CA . SER A 1 126 ? 7.613 6.314 -16.002 1.00 80.88 126 SER A CA 1
ATOM 893 C C . SER A 1 126 ? 8.016 6.055 -17.460 1.00 80.88 126 SER A C 1
ATOM 895 O O . SER A 1 126 ? 7.915 4.921 -17.926 1.00 80.88 126 SER A O 1
ATOM 897 N N . ALA A 1 127 ? 8.500 7.078 -18.172 1.00 85.00 127 ALA A N 1
ATOM 898 C CA . ALA A 1 127 ? 8.994 6.939 -19.539 1.00 85.00 127 ALA A CA 1
ATOM 899 C C . ALA A 1 127 ? 10.269 6.084 -19.602 1.00 85.00 127 ALA A C 1
ATOM 901 O O . ALA A 1 127 ? 10.356 5.184 -20.438 1.00 85.00 127 ALA A O 1
ATOM 902 N N . ASP A 1 128 ? 11.212 6.299 -18.683 1.00 87.94 128 ASP A N 1
ATOM 903 C CA . ASP A 1 128 ? 12.452 5.522 -18.613 1.00 87.94 128 ASP A CA 1
ATOM 904 C C . ASP A 1 128 ? 12.168 4.045 -18.289 1.00 87.94 128 ASP A C 1
ATOM 906 O O . ASP A 1 128 ? 12.713 3.142 -18.925 1.00 87.94 128 ASP A O 1
ATOM 910 N N . LEU A 1 129 ? 11.248 3.777 -17.353 1.00 85.81 129 LEU A N 1
ATOM 911 C CA . LEU A 1 129 ? 10.766 2.424 -17.056 1.00 85.81 129 LEU A CA 1
ATOM 912 C C . LEU A 1 129 ? 10.170 1.746 -18.288 1.00 85.81 129 LEU A C 1
ATOM 914 O O . LEU A 1 129 ? 10.467 0.579 -18.547 1.00 85.81 129 LEU A O 1
ATOM 918 N N . ALA A 1 130 ? 9.334 2.460 -19.040 1.00 87.81 130 ALA A N 1
ATOM 919 C CA . ALA A 1 130 ? 8.720 1.928 -20.249 1.00 87.81 130 ALA A CA 1
ATOM 920 C C . ALA A 1 130 ? 9.762 1.639 -21.338 1.00 87.81 130 ALA A C 1
ATOM 922 O O . ALA A 1 130 ? 9.692 0.593 -21.984 1.00 87.81 130 ALA A O 1
ATOM 923 N N . ALA A 1 131 ? 10.760 2.511 -21.497 1.00 90.75 131 ALA A N 1
ATOM 924 C CA . ALA A 1 131 ? 11.852 2.315 -22.444 1.00 90.75 131 ALA A CA 1
ATOM 925 C C . ALA A 1 131 ? 12.701 1.079 -22.101 1.00 90.75 131 ALA A C 1
ATOM 927 O O . ALA A 1 131 ? 13.056 0.312 -22.995 1.00 90.75 131 ALA A O 1
ATOM 928 N N . VAL A 1 132 ? 12.997 0.859 -20.815 1.00 90.94 132 VAL A N 1
ATOM 929 C CA . VAL A 1 132 ? 13.858 -0.247 -20.373 1.00 90.94 132 VAL A CA 1
ATOM 930 C C . VAL A 1 132 ? 13.113 -1.586 -20.310 1.00 90.94 132 VAL A C 1
ATOM 932 O O . VAL A 1 132 ? 13.653 -2.608 -20.732 1.00 90.94 132 VAL A O 1
ATOM 935 N N . LEU A 1 133 ? 11.879 -1.614 -19.796 1.00 90.00 133 LEU A N 1
ATOM 936 C CA . LEU A 1 133 ? 11.088 -2.850 -19.710 1.00 90.00 133 LEU A CA 1
ATOM 937 C C . LEU A 1 133 ? 10.500 -3.268 -21.069 1.00 90.00 133 LEU A C 1
ATOM 939 O O . LEU A 1 133 ? 10.191 -4.448 -21.273 1.00 90.00 133 LEU A O 1
ATOM 943 N N . GLY A 1 134 ? 10.372 -2.323 -22.003 1.00 90.56 134 GLY A N 1
ATOM 944 C CA . GLY A 1 134 ? 9.952 -2.564 -23.377 1.00 90.56 134 GLY A CA 1
ATOM 945 C C . GLY A 1 134 ? 8.596 -3.265 -23.479 1.00 90.56 134 GLY A C 1
ATOM 946 O O . GLY A 1 134 ? 7.695 -3.067 -22.664 1.00 90.56 134 GLY A O 1
ATOM 947 N N . SER A 1 135 ? 8.456 -4.145 -24.473 1.00 91.56 135 SER A N 1
ATOM 948 C CA . SER A 1 135 ? 7.203 -4.860 -24.771 1.00 91.56 135 SER A CA 1
ATOM 949 C C . SER A 1 135 ? 6.766 -5.862 -23.697 1.00 91.56 135 SER A C 1
ATOM 951 O O . SER A 1 135 ? 5.654 -6.390 -23.761 1.00 91.56 135 SER A O 1
ATOM 953 N N . ARG A 1 136 ? 7.615 -6.139 -22.699 1.00 93.44 136 ARG A N 1
ATOM 954 C CA . ARG A 1 136 ? 7.272 -7.041 -21.597 1.00 93.44 136 ARG A CA 1
ATOM 955 C C . ARG A 1 136 ? 6.348 -6.388 -20.578 1.00 93.44 136 ARG A C 1
ATOM 957 O O . ARG A 1 136 ? 5.651 -7.122 -19.883 1.00 93.44 136 ARG A O 1
ATOM 964 N N . ALA A 1 137 ? 6.325 -5.059 -20.476 1.00 93.00 137 ALA A N 1
ATOM 965 C CA . ALA A 1 137 ? 5.533 -4.346 -19.483 1.00 93.00 137 ALA A CA 1
ATOM 966 C C . ALA A 1 137 ? 4.361 -3.591 -20.109 1.00 93.00 137 ALA A C 1
ATOM 968 O O . ALA A 1 137 ? 4.517 -2.828 -21.058 1.00 93.00 137 ALA A O 1
ATOM 969 N N . VAL A 1 138 ? 3.183 -3.774 -19.520 1.00 91.75 138 VAL A N 1
ATOM 970 C CA . VAL A 1 138 ? 2.019 -2.919 -19.750 1.00 91.75 138 VAL A CA 1
ATOM 971 C C . VAL A 1 138 ? 1.867 -2.023 -18.532 1.00 91.75 138 VAL A C 1
ATOM 973 O O . VAL A 1 138 ? 1.811 -2.520 -17.410 1.00 91.75 138 VAL A O 1
ATOM 976 N N . PHE A 1 139 ? 1.807 -0.712 -18.742 1.00 89.50 139 PHE A N 1
ATOM 977 C CA . PHE A 1 139 ? 1.663 0.261 -17.662 1.00 89.50 139 PHE A CA 1
ATOM 978 C C . PHE A 1 139 ? 0.203 0.667 -17.517 1.00 89.50 139 PHE A C 1
ATOM 980 O O . PHE A 1 139 ? -0.470 0.970 -18.503 1.00 89.50 139 PHE A O 1
ATOM 987 N N . THR A 1 140 ? -0.290 0.697 -16.284 1.00 84.81 140 THR A N 1
ATOM 988 C CA . THR A 1 140 ? -1.584 1.312 -15.997 1.00 84.81 140 THR A CA 1
ATOM 989 C C . THR A 1 140 ? -1.436 2.829 -16.000 1.00 84.81 140 THR A C 1
ATOM 991 O O . THR A 1 140 ? -0.363 3.360 -15.711 1.00 84.81 140 THR A O 1
ATOM 994 N N . ALA A 1 141 ? -2.534 3.549 -16.240 1.00 74.06 141 ALA A N 1
ATOM 995 C CA . ALA A 1 141 ? -2.575 4.967 -15.898 1.00 74.06 141 ALA A CA 1
ATOM 996 C C . ALA A 1 141 ? -2.257 5.158 -14.404 1.00 74.06 141 ALA A C 1
ATOM 998 O O . ALA A 1 141 ? -2.554 4.274 -13.588 1.00 74.06 141 ALA A O 1
ATOM 999 N N . THR A 1 142 ? -1.666 6.304 -14.051 1.00 69.12 142 THR A N 1
ATOM 1000 C CA . THR A 1 142 ? -1.378 6.649 -12.655 1.00 69.12 142 THR A CA 1
ATOM 1001 C C . THR A 1 142 ? -2.656 6.508 -11.821 1.00 69.12 142 THR A C 1
ATOM 1003 O O . THR A 1 142 ? -3.677 7.109 -12.177 1.00 69.12 142 THR A O 1
ATOM 1006 N N . PRO A 1 143 ? -2.648 5.715 -10.735 1.00 66.00 143 PRO A N 1
ATOM 1007 C CA . PRO A 1 143 ? -3.847 5.498 -9.939 1.00 66.00 143 PRO A CA 1
ATOM 1008 C C . PRO A 1 143 ? -4.337 6.811 -9.334 1.00 66.00 143 PRO A C 1
ATOM 1010 O O . PRO A 1 143 ? -3.567 7.540 -8.708 1.00 66.00 143 PRO A O 1
ATOM 1013 N N . ALA A 1 144 ? -5.636 7.094 -9.444 1.00 69.44 144 ALA A N 1
ATOM 1014 C CA . ALA A 1 144 ? -6.225 8.166 -8.651 1.00 69.44 144 ALA A CA 1
ATOM 1015 C C . ALA A 1 144 ? -6.037 7.848 -7.149 1.00 69.44 144 ALA A C 1
ATOM 1017 O O . ALA A 1 144 ? -6.183 6.685 -6.762 1.00 69.44 144 ALA A O 1
ATOM 1018 N N . PRO A 1 145 ? -5.795 8.838 -6.267 1.00 71.56 145 PRO A N 1
ATOM 1019 C CA . PRO A 1 145 ? -5.575 8.595 -4.835 1.00 71.56 145 PRO A CA 1
ATOM 1020 C C . PRO A 1 145 ? -6.657 7.734 -4.157 1.00 71.56 145 PRO A C 1
ATOM 1022 O O . PRO A 1 145 ? -6.361 6.949 -3.255 1.00 71.56 145 PRO A O 1
ATOM 1025 N N . LEU A 1 146 ? -7.906 7.831 -4.629 1.00 75.00 146 LEU A N 1
ATOM 1026 C CA . LEU A 1 146 ? -9.038 7.028 -4.157 1.00 75.00 146 LEU A CA 1
ATOM 1027 C C . LEU A 1 146 ? -8.866 5.520 -4.406 1.00 75.00 146 LEU A C 1
ATOM 1029 O O . LEU A 1 146 ? -9.317 4.715 -3.594 1.00 75.00 146 LEU A O 1
ATOM 1033 N N . VAL A 1 147 ? -8.179 5.127 -5.481 1.00 80.38 147 VAL A N 1
ATOM 1034 C CA . VAL A 1 147 ? -7.947 3.720 -5.851 1.00 80.38 147 VAL A CA 1
ATOM 1035 C C . VAL A 1 147 ? -7.078 3.028 -4.796 1.00 80.38 147 VAL A C 1
ATOM 1037 O O . VAL A 1 147 ? -7.402 1.930 -4.342 1.00 80.38 147 VAL A O 1
ATOM 1040 N N . ARG A 1 148 ? -6.037 3.713 -4.305 1.00 84.88 148 ARG A N 1
ATOM 1041 C CA . ARG A 1 148 ? -5.184 3.224 -3.208 1.00 84.88 148 ARG A CA 1
ATOM 1042 C C . ARG A 1 148 ? -5.957 3.074 -1.898 1.00 84.88 148 ARG A C 1
ATOM 1044 O O . ARG A 1 148 ? -5.776 2.088 -1.187 1.00 84.88 148 ARG A O 1
ATOM 1051 N N . ILE A 1 149 ? -6.818 4.042 -1.576 1.00 89.12 149 ILE A N 1
ATOM 1052 C CA . ILE A 1 149 ? -7.637 4.012 -0.354 1.00 89.12 149 ILE A CA 1
ATOM 1053 C C . ILE A 1 149 ? -8.614 2.830 -0.395 1.00 89.12 149 ILE A C 1
ATOM 1055 O O . ILE A 1 149 ? -8.763 2.132 0.606 1.00 89.12 149 ILE A O 1
ATOM 1059 N N . ALA A 1 150 ? -9.223 2.552 -1.552 1.00 91.56 150 ALA A N 1
ATOM 1060 C CA . ALA A 1 150 ? -10.092 1.391 -1.727 1.00 91.56 150 ALA A CA 1
ATOM 1061 C C . ALA A 1 150 ? -9.338 0.066 -1.522 1.00 91.56 150 ALA A C 1
ATOM 1063 O O . ALA A 1 150 ? -9.844 -0.830 -0.848 1.00 91.56 150 ALA A O 1
ATOM 1064 N N . GLY A 1 151 ? -8.111 -0.048 -2.043 1.00 94.62 151 GLY A N 1
ATOM 1065 C CA . GLY A 1 151 ? -7.257 -1.212 -1.804 1.00 94.62 151 GLY A CA 1
ATOM 1066 C C . GLY A 1 151 ? -6.891 -1.395 -0.330 1.00 94.62 151 GLY A C 1
ATOM 1067 O O . GLY A 1 151 ? -7.029 -2.495 0.204 1.00 94.62 151 GLY A O 1
ATOM 1068 N N . LEU A 1 152 ? -6.510 -0.310 0.351 1.00 95.75 152 LEU A N 1
ATOM 1069 C CA . LEU A 1 152 ? -6.241 -0.302 1.792 1.00 95.75 152 LEU A CA 1
ATOM 1070 C C . LEU A 1 152 ? -7.460 -0.778 2.596 1.00 95.75 152 LEU A C 1
ATOM 1072 O O . LEU A 1 152 ? -7.334 -1.665 3.441 1.00 95.75 152 LEU A O 1
ATOM 1076 N N . ALA A 1 153 ? -8.637 -0.216 2.313 1.00 95.56 153 ALA A N 1
ATOM 1077 C CA . ALA A 1 153 ? -9.875 -0.567 2.997 1.00 95.56 153 ALA A CA 1
ATOM 1078 C C . ALA A 1 153 ? -10.268 -2.032 2.758 1.00 95.56 153 ALA A C 1
ATOM 1080 O O . ALA A 1 153 ? -10.611 -2.729 3.708 1.00 95.56 153 ALA A O 1
ATOM 1081 N N . ALA A 1 154 ? -10.170 -2.525 1.520 1.00 96.69 154 ALA A N 1
ATOM 1082 C CA . ALA A 1 154 ? -10.516 -3.904 1.180 1.00 96.69 154 ALA A CA 1
ATOM 1083 C C . ALA A 1 154 ? -9.581 -4.929 1.841 1.00 96.69 154 ALA A C 1
ATOM 1085 O O . ALA A 1 154 ? -10.045 -5.934 2.379 1.00 96.69 154 ALA A O 1
ATOM 1086 N N . LEU A 1 155 ? -8.272 -4.665 1.847 1.00 97.38 155 LEU A N 1
ATOM 1087 C CA . LEU A 1 155 ? -7.285 -5.515 2.518 1.00 97.38 155 LEU A CA 1
ATOM 1088 C C . LEU A 1 155 ? -7.471 -5.509 4.038 1.00 97.38 155 LEU A C 1
ATOM 1090 O O . LEU A 1 155 ? -7.444 -6.569 4.664 1.00 97.38 155 LEU A O 1
ATOM 1094 N N . GLY A 1 156 ? -7.704 -4.331 4.622 1.00 97.88 156 GLY A N 1
ATOM 1095 C CA . GLY A 1 156 ? -8.027 -4.198 6.040 1.00 97.88 156 GLY A CA 1
ATOM 1096 C C . GLY A 1 156 ? -9.304 -4.954 6.402 1.00 97.88 156 GLY A C 1
ATOM 1097 O O . GLY A 1 156 ? -9.301 -5.749 7.336 1.00 97.88 156 GLY A O 1
ATOM 1098 N N . TRP A 1 157 ? -10.366 -4.796 5.611 1.00 97.69 157 TRP A N 1
ATOM 1099 C CA . TRP A 1 157 ? -11.620 -5.529 5.786 1.00 97.69 157 TRP A CA 1
ATOM 1100 C C . TRP A 1 157 ? -11.424 -7.046 5.720 1.00 97.69 157 TRP A C 1
ATOM 1102 O O . TRP A 1 157 ? -11.925 -7.769 6.576 1.00 97.69 157 TRP A O 1
ATOM 1112 N N . ALA A 1 158 ? -10.651 -7.543 4.752 1.00 97.19 158 ALA A N 1
ATOM 1113 C CA . ALA A 1 158 ? -10.386 -8.973 4.617 1.00 97.19 158 ALA A CA 1
ATOM 1114 C C . ALA A 1 158 ? -9.650 -9.559 5.833 1.00 97.19 158 ALA A C 1
ATOM 1116 O O . ALA A 1 158 ? -9.862 -10.724 6.166 1.00 97.19 158 ALA A O 1
ATOM 1117 N N . ARG A 1 159 ? -8.762 -8.787 6.470 1.00 97.81 159 ARG A N 1
ATOM 1118 C CA . ARG A 1 159 ? -8.100 -9.166 7.730 1.00 97.81 159 ARG A CA 1
ATOM 1119 C C . ARG A 1 159 ? -9.076 -9.102 8.910 1.00 97.81 159 ARG A C 1
ATOM 1121 O O . ARG A 1 159 ? -9.188 -10.065 9.662 1.00 97.81 159 ARG A O 1
ATOM 1128 N N . LEU A 1 160 ? -9.857 -8.026 9.009 1.00 98.06 160 LEU A N 1
ATOM 1129 C CA . LEU A 1 160 ? -10.874 -7.851 10.049 1.00 98.06 160 LEU A CA 1
ATOM 1130 C C . LEU A 1 160 ? -11.906 -8.987 10.055 1.00 98.06 160 LEU A C 1
ATOM 1132 O O . LEU A 1 160 ? -12.226 -9.526 11.108 1.00 98.06 160 LEU A O 1
ATOM 1136 N N . ALA A 1 161 ? -12.390 -9.391 8.878 1.00 97.88 161 ALA A N 1
ATOM 1137 C CA . ALA A 1 161 ? -13.356 -10.479 8.721 1.00 97.88 161 ALA A CA 1
ATOM 1138 C C . ALA A 1 161 ? -12.815 -11.848 9.178 1.00 97.88 161 ALA A C 1
ATOM 1140 O O . ALA A 1 161 ? -13.596 -12.750 9.468 1.00 97.88 161 ALA A O 1
ATOM 1141 N N . ARG A 1 162 ? -11.486 -12.001 9.264 1.00 98.00 162 ARG A N 1
ATOM 1142 C CA . ARG A 1 162 ? -10.802 -13.176 9.828 1.00 98.00 162 ARG A CA 1
ATOM 1143 C C . ARG A 1 162 ? -10.536 -13.058 11.335 1.00 98.00 162 ARG A C 1
ATOM 1145 O O . ARG A 1 162 ? -9.915 -13.948 11.904 1.00 98.00 162 ARG A O 1
ATOM 1152 N N . GLY A 1 163 ? -10.994 -11.984 11.979 1.00 97.38 163 GLY A N 1
ATOM 1153 C CA . GLY A 1 163 ? -10.753 -11.722 13.399 1.00 97.38 163 GLY A CA 1
ATOM 1154 C C . GLY A 1 163 ? -9.328 -11.258 13.706 1.00 97.38 163 GLY A C 1
ATOM 1155 O O . GLY A 1 163 ? -8.890 -11.356 14.848 1.00 97.38 163 GLY A O 1
ATOM 1156 N N . GLU A 1 164 ? -8.590 -10.776 12.705 1.00 97.75 164 GLU A N 1
ATOM 1157 C CA . GLU A 1 164 ? -7.219 -10.306 12.898 1.00 97.75 164 GLU A CA 1
ATOM 1158 C C . GLU A 1 164 ? -7.176 -8.882 13.453 1.00 97.75 164 GLU A C 1
ATOM 1160 O O . GLU A 1 164 ? -8.046 -8.052 13.182 1.00 97.75 164 GLU A O 1
ATOM 1165 N N . ALA A 1 165 ? -6.106 -8.587 14.185 1.00 96.94 165 ALA A N 1
ATOM 1166 C CA . ALA A 1 165 ? -5.737 -7.254 14.633 1.00 96.94 165 ALA A CA 1
ATOM 1167 C C . ALA A 1 165 ? -4.218 -7.197 14.820 1.00 96.94 165 ALA A C 1
ATOM 1169 O O . ALA A 1 165 ? -3.605 -8.210 15.163 1.00 96.94 165 ALA A O 1
ATOM 1170 N N . ASP A 1 166 ? -3.617 -6.028 14.610 1.00 97.94 166 ASP A N 1
ATOM 1171 C CA . ASP A 1 166 ? -2.216 -5.809 14.961 1.00 97.94 166 ASP A CA 1
ATOM 1172 C C . ASP A 1 166 ? -2.089 -5.307 16.403 1.00 97.94 166 ASP A C 1
ATOM 1174 O O . ASP A 1 166 ? -2.928 -4.549 16.898 1.00 97.94 166 ASP A O 1
ATOM 1178 N N . ASP A 1 167 ? -1.006 -5.699 17.071 1.00 97.06 167 ASP A N 1
ATOM 1179 C CA . ASP A 1 167 ? -0.664 -5.181 18.391 1.00 97.06 167 ASP A CA 1
ATOM 1180 C C . ASP A 1 167 ? -0.219 -3.714 18.288 1.00 97.06 167 ASP A C 1
ATOM 1182 O O . ASP A 1 167 ? 0.771 -3.371 17.638 1.00 97.06 167 ASP A O 1
ATOM 1186 N N . LEU A 1 168 ? -0.949 -2.824 18.963 1.00 95.88 168 LEU A N 1
ATOM 1187 C CA . LEU A 1 168 ? -0.691 -1.388 18.922 1.00 95.88 168 LEU A CA 1
ATOM 1188 C C . LEU A 1 168 ? 0.668 -1.005 19.518 1.00 95.88 168 LEU A C 1
ATOM 1190 O O . LEU A 1 168 ? 1.189 0.053 19.156 1.00 95.88 168 LEU A O 1
ATOM 1194 N N . ALA A 1 169 ? 1.245 -1.816 20.409 1.00 94.44 169 ALA A N 1
ATOM 1195 C CA . ALA A 1 169 ? 2.555 -1.542 20.992 1.00 94.44 169 ALA A CA 1
ATOM 1196 C C . ALA A 1 169 ? 3.681 -1.737 19.967 1.00 94.44 169 ALA A C 1
ATOM 1198 O O . ALA A 1 169 ? 4.619 -0.942 19.920 1.00 94.44 169 ALA A O 1
ATOM 1199 N N . THR A 1 170 ? 3.552 -2.745 19.104 1.00 95.69 170 THR A N 1
ATOM 1200 C CA . THR A 1 170 ? 4.580 -3.140 18.130 1.00 95.69 170 THR A CA 1
ATOM 1201 C C . THR A 1 170 ? 4.304 -2.644 16.708 1.00 95.69 170 THR A C 1
ATOM 1203 O O . THR A 1 170 ? 5.226 -2.566 15.895 1.00 95.69 170 THR A O 1
ATOM 1206 N N . LEU A 1 171 ? 3.067 -2.238 16.395 1.00 95.50 171 LEU A N 1
ATOM 1207 C CA . LEU A 1 171 ? 2.695 -1.723 15.078 1.00 95.50 171 LEU A CA 1
ATOM 1208 C C . LEU A 1 171 ? 3.461 -0.435 14.753 1.00 95.50 171 LEU A C 1
ATOM 1210 O O . LEU A 1 171 ? 3.288 0.593 15.412 1.00 95.50 171 LEU A O 1
ATOM 1214 N N . GLN A 1 172 ? 4.269 -0.458 13.699 1.00 94.19 172 GLN A N 1
ATOM 1215 C CA . GLN A 1 172 ? 5.107 0.667 13.290 1.00 94.19 172 GLN A CA 1
ATOM 1216 C C . GLN A 1 172 ? 5.169 0.788 11.765 1.00 94.19 172 GLN A C 1
ATOM 1218 O O . GLN A 1 172 ? 4.924 -0.198 11.067 1.00 94.19 172 GLN A O 1
ATOM 1223 N N . PRO A 1 173 ? 5.494 1.974 11.220 1.00 93.12 173 PRO A N 1
ATOM 1224 C CA . PRO A 1 173 ? 5.664 2.116 9.786 1.00 93.12 173 PRO A CA 1
ATOM 1225 C C . PRO A 1 173 ? 6.836 1.269 9.279 1.00 93.12 173 PRO A C 1
ATOM 1227 O O . PRO A 1 173 ? 7.878 1.160 9.925 1.00 93.12 173 PRO A O 1
ATOM 1230 N N . LEU A 1 174 ? 6.664 0.711 8.087 1.00 87.50 174 LEU A N 1
ATOM 1231 C CA . LEU A 1 174 ? 7.694 0.036 7.319 1.00 87.50 174 LEU A CA 1
ATOM 1232 C C . LEU A 1 174 ? 8.528 1.093 6.596 1.00 87.50 174 LEU A C 1
ATOM 1234 O O . LEU A 1 174 ? 8.115 1.658 5.578 1.00 87.50 174 LEU A O 1
ATOM 1238 N N .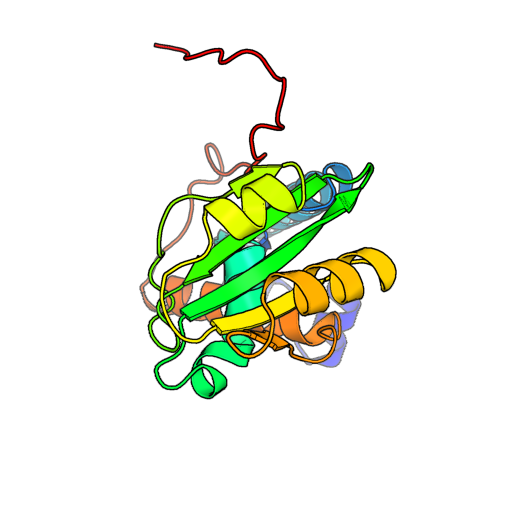 TYR A 1 175 ? 9.712 1.359 7.136 1.00 79.94 175 TYR A N 1
ATOM 1239 C CA . TYR A 1 175 ? 10.713 2.178 6.469 1.00 79.94 175 TYR A CA 1
ATOM 1240 C C . TYR A 1 175 ? 11.625 1.264 5.659 1.00 79.94 175 TYR A C 1
ATOM 1242 O O . TYR A 1 175 ? 12.386 0.497 6.253 1.00 79.94 175 TYR A O 1
ATOM 1250 N N . PRO A 1 176 ? 11.563 1.302 4.319 1.00 70.38 176 PRO A N 1
ATOM 1251 C CA . PRO A 1 176 ? 12.508 0.533 3.540 1.00 70.38 176 PRO A CA 1
ATOM 1252 C C . PRO A 1 176 ? 13.917 1.086 3.744 1.00 70.38 176 PRO A C 1
ATOM 1254 O O . PRO A 1 176 ? 14.120 2.303 3.812 1.00 70.38 176 PRO A O 1
ATOM 1257 N N . GLN A 1 177 ? 14.892 0.186 3.814 1.00 66.50 177 GLN A N 1
ATOM 1258 C CA . GLN A 1 177 ? 16.291 0.584 3.850 1.00 66.50 177 GLN A CA 1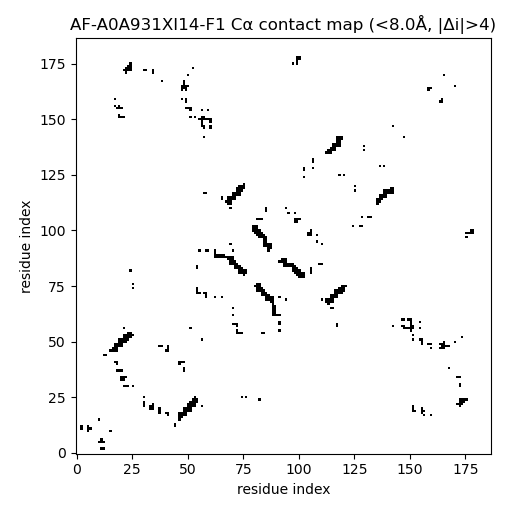
ATOM 1259 C C . GLN A 1 177 ? 16.672 1.185 2.495 1.00 66.50 177 GLN A C 1
ATOM 1261 O O . GLN A 1 177 ? 16.499 0.552 1.454 1.00 66.50 177 GLN A O 1
ATOM 1266 N N . ARG A 1 178 ? 17.150 2.431 2.510 1.00 64.69 178 ARG A N 1
ATOM 1267 C CA . ARG A 1 178 ? 17.614 3.126 1.303 1.00 64.69 178 ARG A CA 1
ATOM 1268 C C . ARG A 1 178 ? 18.953 2.565 0.851 1.00 64.69 178 ARG A C 1
ATOM 1270 O O . ARG A 1 178 ? 19.755 2.123 1.680 1.00 64.69 178 ARG A O 1
ATOM 1277 N N . SER A 1 179 ? 19.232 2.641 -0.447 1.00 52.19 179 SER A N 1
ATOM 1278 C CA . SER A 1 179 ? 20.562 2.316 -0.959 1.00 52.19 179 SER A CA 1
ATOM 1279 C C . SER A 1 179 ? 21.593 3.270 -0.342 1.00 52.19 179 SER A C 1
ATOM 1281 O O . SER A 1 179 ? 21.602 4.455 -0.654 1.00 52.19 179 SER A O 1
ATOM 1283 N N . GLY A 1 180 ? 22.427 2.759 0.573 1.00 50.62 180 GLY A N 1
ATOM 1284 C CA . GLY A 1 180 ? 23.507 3.512 1.226 1.00 50.62 180 GLY A CA 1
ATOM 1285 C C . GLY A 1 180 ? 23.405 3.679 2.748 1.00 50.62 180 GLY A C 1
ATOM 1286 O O . GLY A 1 180 ? 24.329 4.233 3.338 1.00 50.62 180 GLY A O 1
ATOM 1287 N N . GLN A 1 181 ? 22.344 3.202 3.411 1.00 47.22 181 GLN A N 1
ATOM 1288 C CA . GLN A 1 181 ? 22.332 3.142 4.881 1.00 47.22 181 GLN A CA 1
ATOM 1289 C C . GLN A 1 181 ? 23.070 1.887 5.383 1.00 47.22 181 GLN A C 1
ATOM 1291 O O . GLN A 1 181 ? 22.792 0.794 4.884 1.00 47.22 181 GLN A O 1
ATOM 1296 N N . PRO A 1 182 ? 24.007 2.006 6.347 1.00 37.25 182 PRO A N 1
ATOM 1297 C CA . PRO A 1 182 ? 24.668 0.845 6.931 1.00 37.25 182 PRO A CA 1
ATOM 1298 C C . PRO A 1 182 ? 23.645 -0.063 7.623 1.00 37.25 182 PRO A C 1
ATOM 1300 O O . PRO A 1 182 ? 22.716 0.397 8.288 1.00 37.25 182 PRO A O 1
ATOM 1303 N N . THR A 1 183 ? 23.811 -1.371 7.441 1.00 43.91 183 THR A N 1
ATOM 1304 C CA . THR A 1 183 ? 22.979 -2.391 8.077 1.00 43.91 183 THR A CA 1
ATOM 1305 C C . THR A 1 183 ? 23.308 -2.476 9.562 1.00 43.91 183 THR A C 1
ATOM 1307 O O . THR A 1 183 ? 24.185 -3.250 9.948 1.00 43.91 183 THR A O 1
ATOM 1310 N N . ASP A 1 184 ? 22.572 -1.761 10.407 1.00 39.69 184 ASP A N 1
ATOM 1311 C CA . ASP A 1 184 ? 22.481 -2.142 11.816 1.00 39.69 184 ASP A CA 1
ATOM 1312 C C . ASP A 1 184 ? 21.568 -3.365 11.915 1.00 39.69 184 ASP A C 1
ATOM 1314 O O . ASP A 1 184 ? 20.362 -3.288 12.155 1.00 39.69 184 ASP A O 1
ATOM 1318 N N . ARG A 1 185 ? 22.165 -4.538 11.676 1.00 33.09 185 ARG A N 1
ATOM 1319 C CA . ARG A 1 185 ? 21.614 -5.802 12.159 1.00 33.09 185 ARG A CA 1
ATOM 1320 C C . ARG A 1 185 ? 21.709 -5.773 13.681 1.00 33.09 185 ARG A C 1
ATOM 1322 O O . ARG A 1 185 ? 22.731 -6.159 14.247 1.00 33.09 185 ARG A O 1
ATOM 1329 N N . VAL A 1 186 ? 20.652 -5.305 14.336 1.00 36.31 186 VAL A N 1
ATOM 1330 C CA . VAL A 1 186 ? 20.445 -5.590 15.756 1.00 36.31 186 VAL A CA 1
ATOM 1331 C C . VAL A 1 186 ? 20.225 -7.099 15.871 1.00 36.31 186 VAL A C 1
ATOM 1333 O O . VAL A 1 186 ? 19.375 -7.662 15.180 1.00 36.31 186 VAL A O 1
ATOM 1336 N N . ARG A 1 187 ? 21.108 -7.731 16.645 1.00 31.27 187 ARG A N 1
ATOM 1337 C CA . ARG A 1 187 ? 21.090 -9.151 17.004 1.00 31.27 187 ARG A CA 1
ATOM 1338 C C . ARG A 1 187 ? 19.896 -9.497 17.879 1.00 31.27 187 ARG A C 1
ATOM 1340 O O . ARG A 1 187 ? 19.483 -8.611 18.658 1.00 31.27 187 ARG A O 1
#

Nearest PDB structures (foldseek):
  2gel-assembly1_A  TM=8.195E-01  e=8.971E-12  Salmonella enterica subsp. enterica serovar Typhimurium str. LT2
  5br9-assembly3_E  TM=7.596E-01  e=3.466E-11  Pseudomonas aeruginosa PAO1
  4y0w-assembly1_B-2  TM=8.053E-01  e=2.390E-10  Pseudomonas aeruginosa PAO579
  4y0w-assembly1_E-2  TM=7.729E-01  e=3.751E-10  Pseudomonas aeruginosa PAO579
  4y0w-assembly1_C-2  TM=7.783E-01  e=3.092E-10  Pseudomonas aeruginosa PAO579